Protein AF-A0A151F4M9-F1 (afdb_monomer_lite)

Secondary structure (DSSP, 8-state):
-EE--S--HHHHHHHHHHHHTSS--EEE----STTSS-HHHHHHHHHHHHHTT-EEE--SSGGG----TT-HHHHHHHHHH-BSS-EEEEEEETTEEEEEEEEEB-TTSHHHHHHHHTTT-BGGGHHHHHHHHHHTS---S--S-BTTTTB-HHHHHHHHHHHHHHHHHHHTTEE----S-------TT-S-----------PEE---------

Foldseek 3Di:
DDEDEPDDLVVLLVVLVVVLVDPAQEYEYAPLDQPPPPPVSVVSSCVSCVVSNHYYHHHLHQQQDDDDPSHVVSVVCCQPVLEHQWAWAFDDDPQATQFIGTRHAHPLRLLVQLRVQRHRPGNLCSLVSLVVSLVPRPDSRDQDQHPVVNGGSSLVSSLSSVVNVQVNVVLVQWHADCPSDDPPPPPPPDDDDPPDDDDRDDTDGGPHDDDDDD

Sequence (214 aa):
MVIALEIHPDLLLGLSELLAASDVKALIAPAEGSEWVKPGLRRQLKEILEEHSIEYAFPKPFCSLDMKESHPVVNQFISQIKIGRPRLDIELKKTTIKTARCIRSAPCGSTWYVCERLKNVSADQVTETVAAAHHSYPCNASMVSDYELKDTPLHTAGYLLREAVYEALKREGIDLDFDGKDDFEYDSLTTNKACTPQKIQKVKNVPLYHPPIL

Structure (mmCIF, N/CA/C/O backbone):
data_AF-A0A151F4M9-F1
#
_entry.id   AF-A0A151F4M9-F1
#
loop_
_atom_site.group_PDB
_atom_site.id
_atom_site.type_symbol
_atom_site.label_atom_id
_atom_site.label_alt_id
_atom_site.label_comp_id
_atom_site.label_asym_id
_atom_site.label_entity_id
_atom_site.label_seq_id
_atom_site.pdbx_PDB_ins_code
_atom_site.Cartn_x
_atom_site.Cartn_y
_atom_site.Cartn_z
_atom_site.occupancy
_atom_site.B_iso_or_equiv
_atom_site.auth_seq_id
_atom_site.auth_comp_id
_atom_site.auth_asym_id
_atom_site.auth_atom_id
_atom_site.pdbx_PDB_model_num
ATOM 1 N N . MET A 1 1 ? 1.971 -11.204 -15.927 1.00 93.94 1 MET A N 1
ATOM 2 C CA . MET A 1 1 ? 2.289 -10.024 -15.092 1.00 93.94 1 MET A CA 1
ATOM 3 C C . MET A 1 1 ? 3.531 -10.339 -14.284 1.00 93.94 1 MET A C 1
ATOM 5 O O . MET A 1 1 ? 3.687 -11.491 -13.896 1.00 93.94 1 MET A O 1
ATOM 9 N N . VAL A 1 2 ? 4.383 -9.347 -14.043 1.00 97.44 2 VAL A N 1
ATOM 10 C CA . VAL A 1 2 ? 5.601 -9.468 -13.233 1.00 97.44 2 VAL A CA 1
ATOM 11 C C . VAL A 1 2 ? 5.582 -8.424 -12.121 1.00 97.44 2 VAL A C 1
ATOM 13 O O . VAL A 1 2 ? 5.147 -7.294 -12.333 1.00 97.44 2 VAL A O 1
ATOM 16 N N . ILE A 1 3 ? 6.052 -8.809 -10.936 1.00 96.88 3 ILE A N 1
ATOM 17 C CA . ILE A 1 3 ? 6.332 -7.888 -9.834 1.00 96.88 3 ILE A CA 1
ATOM 18 C C . ILE A 1 3 ? 7.834 -7.966 -9.581 1.00 96.88 3 ILE A C 1
ATOM 20 O O . ILE A 1 3 ? 8.341 -9.028 -9.226 1.00 96.88 3 ILE A O 1
ATOM 24 N N . ALA A 1 4 ? 8.545 -6.868 -9.809 1.00 95.81 4 ALA A N 1
ATOM 25 C CA . ALA A 1 4 ? 9.980 -6.781 -9.582 1.00 95.81 4 ALA A CA 1
ATOM 26 C C . ALA A 1 4 ? 10.218 -6.097 -8.237 1.00 95.81 4 ALA A C 1
ATOM 28 O O . ALA A 1 4 ? 9.788 -4.965 -8.056 1.00 95.81 4 ALA A O 1
ATOM 29 N N . LEU A 1 5 ? 10.876 -6.775 -7.299 1.00 92.50 5 LEU A N 1
ATOM 30 C CA . LEU A 1 5 ? 11.149 -6.255 -5.957 1.00 92.50 5 LEU A CA 1
ATOM 31 C C . LEU A 1 5 ? 12.656 -6.092 -5.779 1.00 92.50 5 LEU A C 1
ATOM 33 O O . LEU A 1 5 ? 13.381 -7.070 -5.938 1.00 92.50 5 LEU A O 1
ATOM 37 N N . GLU A 1 6 ? 13.105 -4.872 -5.478 1.00 86.31 6 GLU A N 1
ATOM 38 C CA . GLU A 1 6 ? 14.487 -4.541 -5.077 1.00 86.31 6 GLU A CA 1
ATOM 39 C C . GLU A 1 6 ? 15.607 -5.106 -5.973 1.00 86.31 6 GLU A C 1
ATOM 41 O O . GLU A 1 6 ? 16.752 -5.261 -5.550 1.00 86.31 6 GLU A O 1
ATOM 46 N N . ILE A 1 7 ? 15.313 -5.386 -7.244 1.00 92.69 7 ILE A N 1
ATOM 47 C CA . ILE A 1 7 ? 16.342 -5.780 -8.208 1.00 92.69 7 ILE A CA 1
ATOM 48 C C . ILE A 1 7 ? 17.187 -4.565 -8.597 1.00 92.69 7 ILE A C 1
ATOM 50 O O . ILE A 1 7 ? 16.703 -3.432 -8.610 1.00 92.69 7 ILE A O 1
ATOM 54 N N . HIS A 1 8 ? 18.453 -4.788 -8.944 1.00 92.69 8 HIS A N 1
ATOM 55 C CA . HIS A 1 8 ? 19.348 -3.703 -9.347 1.00 92.69 8 HIS A CA 1
ATOM 56 C C . HIS A 1 8 ? 18.729 -2.855 -10.485 1.00 92.69 8 HIS A C 1
ATOM 58 O O . HIS A 1 8 ? 18.171 -3.444 -11.414 1.00 92.69 8 HIS A O 1
ATOM 64 N N . PRO A 1 9 ? 18.830 -1.509 -10.463 1.00 92.50 9 PRO A N 1
ATOM 65 C CA . PRO A 1 9 ? 18.266 -0.621 -11.488 1.00 92.50 9 PRO A CA 1
ATOM 66 C C . PRO A 1 9 ? 18.536 -1.045 -12.938 1.00 92.50 9 PRO A C 1
ATOM 68 O O . PRO A 1 9 ? 17.610 -1.096 -13.743 1.00 92.50 9 PRO A O 1
ATOM 71 N N . ASP A 1 10 ? 19.775 -1.430 -13.246 1.00 92.75 10 ASP A N 1
ATOM 72 C CA . ASP A 1 10 ? 20.152 -1.875 -14.595 1.00 92.75 10 ASP A CA 1
ATOM 73 C C . ASP A 1 10 ? 19.474 -3.197 -14.984 1.00 92.75 10 ASP A C 1
ATOM 75 O O . ASP A 1 10 ? 19.079 -3.384 -16.133 1.00 92.75 10 ASP A O 1
ATOM 79 N N . LEU A 1 11 ? 19.275 -4.104 -14.019 1.00 95.88 11 LEU A N 1
ATOM 80 C CA . LEU A 1 11 ? 18.527 -5.341 -14.245 1.00 95.88 11 LEU A CA 1
ATOM 81 C C . LEU A 1 11 ? 17.036 -5.064 -14.422 1.00 95.88 11 LEU A C 1
ATOM 83 O O . LEU A 1 11 ? 16.390 -5.765 -15.189 1.00 95.88 11 LEU A O 1
ATOM 87 N N . LEU A 1 12 ? 16.482 -4.055 -13.742 1.00 95.81 12 LEU A N 1
ATOM 88 C CA . LEU A 1 12 ? 15.094 -3.636 -13.944 1.00 95.81 12 LEU A CA 1
ATOM 89 C C . LEU A 1 12 ? 14.884 -3.064 -15.350 1.00 95.81 12 LEU A C 1
ATOM 91 O O . LEU A 1 12 ? 13.869 -3.359 -15.980 1.00 95.81 12 LEU A O 1
ATOM 95 N N . LEU A 1 13 ? 15.850 -2.291 -15.850 1.00 95.12 13 LEU A N 1
ATOM 96 C CA . LEU A 1 13 ? 15.822 -1.778 -17.217 1.00 95.12 13 LEU A CA 1
ATOM 97 C C . LEU A 1 13 ? 15.924 -2.920 -18.236 1.00 95.12 13 LEU A C 1
ATOM 99 O O . LEU A 1 13 ? 15.030 -3.066 -19.066 1.00 95.12 13 LEU A O 1
ATOM 103 N N . GLY A 1 14 ? 16.922 -3.798 -18.106 1.00 95.44 14 GLY A N 1
ATOM 104 C CA . GLY A 1 14 ? 17.048 -4.973 -18.977 1.00 95.44 14 GLY A CA 1
ATOM 105 C C . GLY A 1 14 ? 15.843 -5.918 -18.889 1.00 95.44 14 GLY A C 1
ATOM 106 O O . GLY A 1 14 ? 15.405 -6.472 -19.894 1.00 95.44 14 GLY A O 1
ATOM 107 N N . LEU A 1 15 ? 15.233 -6.059 -17.707 1.00 96.25 15 LEU A N 1
ATOM 108 C CA . LEU A 1 15 ? 13.985 -6.802 -17.540 1.00 96.25 15 LEU A CA 1
ATOM 109 C C . LEU A 1 15 ? 12.871 -6.192 -18.392 1.00 96.25 15 LEU A C 1
ATOM 111 O O . LEU A 1 15 ? 12.163 -6.944 -19.048 1.00 96.25 15 LEU A O 1
ATOM 115 N N . SER A 1 16 ? 12.717 -4.865 -18.421 1.00 93.69 16 SER A N 1
ATOM 116 C CA . SER A 1 16 ? 11.668 -4.224 -19.229 1.00 93.69 16 SER A CA 1
ATOM 117 C C . SER A 1 16 ? 11.801 -4.522 -20.728 1.00 93.69 16 SER A C 1
ATOM 119 O O . SER A 1 16 ? 10.791 -4.794 -21.377 1.00 93.69 16 SER A O 1
ATOM 121 N N . GLU A 1 17 ? 13.028 -4.608 -21.246 1.00 92.56 17 GLU A N 1
ATOM 122 C CA . GLU A 1 17 ? 13.308 -5.013 -22.632 1.00 92.56 17 GLU A CA 1
ATOM 123 C C . GLU A 1 17 ? 12.962 -6.490 -22.885 1.00 92.56 17 GLU A C 1
ATOM 125 O O . GLU A 1 17 ? 12.408 -6.843 -23.924 1.00 92.56 17 GLU A O 1
ATOM 130 N N . LEU A 1 18 ? 13.223 -7.375 -21.917 1.00 95.38 18 LEU A N 1
ATOM 131 C CA . LEU A 1 18 ? 12.813 -8.780 -22.014 1.00 95.38 18 LEU A CA 1
ATOM 132 C C . LEU A 1 18 ? 11.288 -8.937 -21.963 1.00 95.38 18 LEU A C 1
ATOM 134 O O . LEU A 1 18 ? 10.727 -9.773 -22.672 1.00 95.38 18 LEU A O 1
ATOM 138 N N . LEU A 1 19 ? 10.606 -8.135 -21.138 1.00 95.94 19 LEU A N 1
ATOM 139 C CA . LEU A 1 19 ? 9.146 -8.151 -21.048 1.00 95.94 19 LEU A CA 1
ATOM 140 C C . LEU A 1 19 ? 8.496 -7.706 -22.360 1.00 95.94 19 LEU A C 1
ATOM 142 O O . LEU A 1 19 ? 7.492 -8.302 -22.750 1.00 95.94 19 LEU A O 1
ATOM 146 N N . ALA A 1 20 ? 9.092 -6.733 -23.053 1.00 91.25 20 ALA A N 1
ATOM 147 C CA . ALA A 1 20 ? 8.658 -6.253 -24.364 1.00 91.25 20 ALA A CA 1
ATOM 148 C C . ALA A 1 20 ? 8.624 -7.350 -25.448 1.00 91.25 20 ALA A C 1
ATOM 150 O O . ALA A 1 20 ? 7.808 -7.284 -26.368 1.00 91.25 20 ALA A O 1
ATOM 151 N N . ALA A 1 21 ? 9.457 -8.388 -25.316 1.00 91.56 21 ALA A N 1
ATOM 152 C CA . ALA A 1 21 ? 9.485 -9.554 -26.201 1.00 91.56 21 ALA A CA 1
ATOM 153 C C . ALA A 1 21 ? 8.627 -10.740 -25.701 1.00 91.56 21 ALA A C 1
ATOM 155 O O . ALA A 1 21 ? 8.743 -11.850 -26.223 1.00 91.56 21 ALA A O 1
ATOM 156 N N . SER A 1 22 ? 7.789 -10.537 -24.679 1.00 94.12 22 SER A N 1
ATOM 157 C CA . SER A 1 22 ? 7.011 -11.589 -24.010 1.00 94.12 22 SER A CA 1
ATOM 158 C C . SER A 1 22 ? 5.500 -11.322 -24.032 1.00 94.12 22 SER A C 1
ATOM 160 O O . SER A 1 22 ? 5.044 -10.234 -24.370 1.00 94.12 22 SER A O 1
ATOM 162 N N . ASP A 1 23 ? 4.702 -12.292 -23.572 1.00 95.38 23 ASP A N 1
ATOM 163 C CA . ASP A 1 23 ? 3.247 -12.134 -23.404 1.00 95.38 23 ASP A CA 1
ATOM 164 C C . ASP A 1 23 ? 2.840 -11.408 -22.104 1.00 95.38 23 ASP A C 1
ATOM 166 O O . ASP A 1 23 ? 1.656 -11.346 -21.746 1.00 95.38 23 ASP A O 1
ATOM 170 N N . VAL A 1 24 ? 3.798 -10.856 -21.352 1.00 97.06 24 VAL A N 1
ATOM 171 C CA . VAL A 1 24 ? 3.517 -10.142 -20.102 1.00 97.06 24 VAL A CA 1
ATOM 172 C C . VAL A 1 24 ? 2.768 -8.841 -20.381 1.00 97.06 24 VAL A C 1
ATOM 174 O O . VAL A 1 24 ? 3.200 -8.005 -21.157 1.00 97.06 24 VAL A O 1
ATOM 177 N N . LYS A 1 25 ? 1.641 -8.649 -19.686 1.00 97.69 25 LYS A N 1
ATOM 178 C CA . LYS A 1 25 ? 0.771 -7.470 -19.845 1.00 97.69 25 LYS A CA 1
ATOM 179 C C . LYS A 1 25 ? 0.918 -6.396 -18.772 1.00 97.69 25 LYS A C 1
ATOM 181 O O . LYS A 1 25 ? 0.288 -5.356 -18.8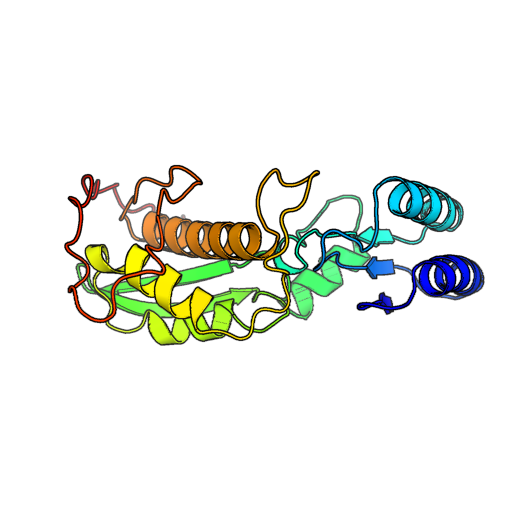85 1.00 97.69 25 LYS A O 1
ATOM 186 N N . ALA A 1 26 ? 1.708 -6.649 -17.726 1.00 98.06 26 ALA A N 1
ATOM 187 C CA . ALA A 1 26 ? 1.902 -5.681 -16.652 1.00 98.06 26 ALA A CA 1
ATOM 188 C C . ALA A 1 26 ? 3.208 -5.896 -15.872 1.00 98.06 26 ALA A C 1
ATOM 190 O O . ALA A 1 26 ? 3.569 -7.050 -15.597 1.00 98.06 26 ALA A O 1
ATOM 191 N N . LEU A 1 27 ? 3.840 -4.794 -15.453 1.00 98.06 27 LEU A N 1
ATOM 192 C CA . LEU A 1 27 ? 4.966 -4.734 -14.515 1.00 98.06 27 LEU A CA 1
ATOM 193 C C . LEU A 1 27 ? 4.616 -3.874 -13.289 1.00 98.06 27 LEU A C 1
ATOM 195 O O . LEU A 1 27 ? 4.263 -2.706 -13.413 1.00 98.06 27 LEU A O 1
ATOM 199 N N . ILE A 1 28 ? 4.798 -4.410 -12.086 1.00 97.94 28 ILE A N 1
ATOM 200 C CA . ILE A 1 28 ? 4.753 -3.625 -10.845 1.00 97.94 28 ILE A CA 1
ATOM 201 C C . ILE A 1 28 ? 6.161 -3.585 -10.248 1.00 97.94 28 ILE A C 1
ATOM 203 O O . ILE A 1 28 ? 6.744 -4.631 -9.979 1.00 97.94 28 ILE A O 1
ATOM 207 N N . ALA A 1 29 ? 6.703 -2.390 -10.030 1.00 97.06 29 ALA A N 1
ATOM 208 C CA . ALA A 1 29 ? 8.026 -2.179 -9.441 1.00 97.06 29 ALA A CA 1
ATOM 209 C C . ALA A 1 29 ? 7.927 -1.151 -8.294 1.00 97.06 29 ALA A C 1
ATOM 211 O O . ALA A 1 29 ? 8.026 0.056 -8.531 1.00 97.06 29 ALA A O 1
ATOM 212 N N . PRO A 1 30 ? 7.653 -1.608 -7.059 1.00 95.25 30 PRO A N 1
ATOM 213 C CA . PRO A 1 30 ? 7.380 -0.744 -5.918 1.00 95.25 30 PRO A CA 1
ATOM 214 C C . PRO A 1 30 ? 8.635 -0.142 -5.282 1.00 95.25 30 PRO A C 1
ATOM 216 O O . PRO A 1 30 ? 9.481 -0.854 -4.757 1.00 95.25 30 PRO A O 1
ATOM 219 N N . ALA A 1 31 ? 8.721 1.180 -5.227 1.00 93.62 31 ALA A N 1
ATOM 220 C CA . ALA A 1 31 ? 9.829 1.882 -4.595 1.00 93.62 31 ALA A CA 1
ATOM 221 C C . ALA A 1 31 ? 9.668 1.940 -3.068 1.00 93.62 31 ALA A C 1
ATOM 223 O O . ALA A 1 31 ? 9.106 2.894 -2.534 1.00 93.62 31 ALA A O 1
ATOM 224 N N . GLU A 1 32 ? 10.167 0.920 -2.367 1.00 93.69 32 GLU A N 1
ATOM 225 C CA . GLU A 1 32 ? 10.188 0.892 -0.896 1.00 93.69 32 GLU A CA 1
ATOM 226 C C . GLU A 1 32 ? 11.318 1.758 -0.307 1.00 93.69 32 GLU A C 1
ATOM 228 O O . GLU A 1 32 ? 11.191 2.280 0.799 1.00 93.69 32 GLU A O 1
ATOM 233 N N . GLY A 1 33 ? 12.406 1.966 -1.058 1.00 90.94 33 GLY A N 1
ATOM 234 C CA . GLY A 1 33 ? 13.541 2.814 -0.679 1.00 90.94 33 GLY A CA 1
ATOM 235 C C . GLY A 1 33 ? 13.660 4.090 -1.514 1.00 90.94 33 GLY A C 1
ATOM 236 O O . GLY A 1 33 ? 13.300 4.109 -2.692 1.00 90.94 33 GLY A O 1
ATOM 237 N N . SER A 1 34 ? 14.234 5.144 -0.922 1.00 86.81 34 SER A N 1
ATOM 238 C CA . SER A 1 34 ? 14.456 6.441 -1.585 1.00 86.81 34 SER A CA 1
ATOM 239 C C . SER A 1 34 ? 15.355 6.345 -2.820 1.00 86.81 34 SER A C 1
ATOM 241 O O . SER A 1 34 ? 15.169 7.055 -3.810 1.00 86.81 34 SER A O 1
ATOM 243 N N . GLU A 1 35 ? 16.313 5.420 -2.786 1.00 85.31 35 GLU A N 1
ATOM 244 C CA . GLU A 1 35 ? 17.293 5.221 -3.851 1.00 85.31 35 GLU A CA 1
ATOM 245 C C . GLU A 1 35 ? 16.787 4.335 -4.997 1.00 85.31 35 GLU A C 1
ATOM 247 O O . GLU A 1 35 ? 17.445 4.255 -6.038 1.00 85.31 35 GLU A O 1
ATOM 252 N N . TRP A 1 36 ? 15.624 3.690 -4.844 1.00 88.62 36 TRP A N 1
ATOM 253 C CA . TRP A 1 36 ? 15.096 2.737 -5.820 1.00 88.62 36 TRP A CA 1
ATOM 254 C C . TRP A 1 36 ? 14.018 3.357 -6.722 1.00 88.62 36 TRP A C 1
ATOM 256 O O . TRP A 1 36 ? 13.232 4.202 -6.295 1.00 88.62 36 TRP A O 1
ATOM 266 N N . VAL A 1 37 ? 13.999 2.950 -7.999 1.00 87.69 37 VAL A N 1
ATOM 267 C CA . VAL A 1 37 ? 13.091 3.464 -9.053 1.00 87.69 37 VAL A CA 1
ATOM 268 C C . VAL A 1 37 ? 12.994 5.000 -9.050 1.00 87.69 37 VAL A C 1
ATOM 270 O O . VAL A 1 37 ? 11.909 5.595 -8.979 1.00 87.69 37 VAL A O 1
ATOM 273 N N . LYS A 1 38 ? 14.164 5.652 -9.117 1.00 91.12 38 LYS A N 1
ATOM 274 C CA . LYS A 1 38 ? 14.292 7.115 -9.207 1.00 91.12 38 LYS A CA 1
ATOM 275 C C . LYS A 1 38 ? 13.533 7.672 -10.421 1.00 91.12 38 LYS A C 1
ATOM 277 O O . LYS A 1 38 ? 13.362 6.952 -11.408 1.00 91.12 38 LYS A O 1
ATOM 282 N N . PRO A 1 39 ? 13.141 8.962 -10.414 1.00 91.50 39 PRO A N 1
ATOM 283 C CA . PRO A 1 39 ? 12.335 9.559 -11.483 1.00 91.50 39 PRO A CA 1
ATOM 284 C C . PRO A 1 39 ? 12.869 9.336 -12.906 1.00 91.50 39 PRO A C 1
ATOM 286 O O . PRO A 1 39 ? 12.083 9.081 -13.814 1.00 91.50 39 PRO A O 1
ATOM 289 N N . GLY A 1 40 ? 14.195 9.386 -13.095 1.00 93.44 40 GLY A N 1
ATOM 290 C CA . GLY A 1 40 ? 14.834 9.125 -14.390 1.00 93.44 40 GLY A CA 1
ATOM 291 C C . GLY A 1 40 ? 14.583 7.704 -14.897 1.00 93.44 40 GLY A C 1
ATOM 292 O O . GLY A 1 40 ? 14.023 7.533 -15.976 1.00 93.44 40 GLY A O 1
ATOM 293 N N . LEU A 1 41 ? 14.895 6.694 -14.078 1.00 94.25 41 LEU A N 1
ATOM 294 C CA . LEU A 1 41 ? 14.636 5.291 -14.412 1.00 94.25 41 LEU A CA 1
ATOM 295 C C . LEU A 1 41 ? 13.137 5.029 -14.612 1.00 94.25 41 LEU A C 1
ATOM 297 O O . LEU A 1 41 ? 12.750 4.342 -15.549 1.00 94.25 41 LEU A O 1
ATOM 301 N N . ARG A 1 42 ? 12.277 5.617 -13.768 1.00 94.62 42 ARG A N 1
ATOM 302 C CA . ARG A 1 42 ? 10.816 5.488 -13.884 1.00 94.62 42 ARG A CA 1
ATOM 303 C C . ARG A 1 42 ? 10.304 5.981 -15.238 1.00 94.62 42 ARG A C 1
ATOM 305 O O . ARG A 1 42 ? 9.412 5.359 -15.807 1.00 94.62 42 ARG A O 1
ATOM 312 N N . ARG A 1 43 ? 10.862 7.086 -15.750 1.00 95.88 43 ARG A N 1
ATOM 313 C CA . ARG A 1 43 ? 10.537 7.610 -17.082 1.00 95.88 43 ARG A CA 1
ATOM 314 C C . ARG A 1 43 ? 10.981 6.641 -18.180 1.00 95.88 43 ARG A C 1
ATOM 316 O O . ARG A 1 43 ? 10.160 6.326 -19.028 1.00 95.88 43 ARG A O 1
ATOM 323 N N . GLN A 1 44 ? 12.212 6.133 -18.119 1.00 96.38 44 GLN A N 1
ATOM 324 C CA . GLN A 1 44 ? 12.722 5.176 -19.112 1.00 96.38 44 GLN A CA 1
ATOM 325 C C . GLN A 1 44 ? 11.880 3.895 -19.156 1.00 96.38 44 GLN A C 1
ATOM 327 O O . GLN A 1 44 ? 11.446 3.473 -20.222 1.00 96.38 44 GLN A O 1
ATOM 332 N N . LEU A 1 45 ? 11.580 3.315 -17.989 1.00 96.56 45 LEU A N 1
ATOM 333 C CA . LEU A 1 45 ? 10.718 2.135 -17.888 1.00 96.56 45 LEU A CA 1
ATOM 334 C C . LEU A 1 45 ? 9.331 2.411 -18.464 1.00 96.56 45 LEU A C 1
ATOM 336 O O . LEU A 1 45 ? 8.799 1.591 -19.200 1.00 96.56 45 LEU A O 1
ATOM 340 N N . LYS A 1 46 ? 8.744 3.566 -18.136 1.00 96.06 46 LYS A N 1
ATOM 341 C CA . LYS A 1 46 ? 7.443 3.972 -18.667 1.00 96.06 46 LYS A CA 1
ATOM 342 C C . LYS A 1 46 ? 7.453 4.026 -20.199 1.00 96.06 46 LYS A C 1
ATOM 344 O O . LYS A 1 46 ? 6.553 3.464 -20.804 1.00 96.06 46 LYS A O 1
ATOM 349 N N . GLU A 1 47 ? 8.450 4.672 -20.800 1.00 96.50 47 GLU A N 1
ATOM 350 C CA . GLU A 1 47 ? 8.567 4.799 -22.260 1.00 96.50 47 GLU A CA 1
ATOM 351 C C . GLU A 1 47 ? 8.615 3.420 -22.938 1.00 96.50 47 GLU A C 1
ATOM 353 O O . GLU A 1 47 ? 7.808 3.153 -23.826 1.00 96.50 47 GLU A O 1
ATOM 358 N N . ILE A 1 48 ? 9.468 2.516 -22.440 1.00 96.06 48 ILE A N 1
ATOM 359 C CA . ILE A 1 48 ? 9.595 1.144 -22.961 1.00 96.06 48 ILE A CA 1
ATOM 360 C C . ILE A 1 48 ? 8.279 0.366 -22.800 1.00 96.06 48 ILE A C 1
ATOM 362 O O . ILE A 1 48 ? 7.803 -0.279 -23.729 1.00 96.06 48 ILE A O 1
ATOM 366 N N . LEU A 1 49 ? 7.661 0.407 -21.619 1.00 97.19 49 LEU A N 1
ATOM 367 C CA . LEU A 1 49 ? 6.460 -0.387 -21.338 1.00 97.19 49 LEU A CA 1
ATOM 368 C C . LEU A 1 49 ? 5.246 0.116 -22.136 1.00 97.19 49 LEU A C 1
ATOM 370 O O . LEU A 1 49 ? 4.462 -0.699 -22.623 1.00 97.19 49 LEU A O 1
ATOM 374 N N . GLU A 1 50 ? 5.106 1.433 -22.316 1.00 96.12 50 GLU A N 1
ATOM 375 C CA . GLU A 1 50 ? 4.023 2.027 -23.110 1.00 96.12 50 GLU A CA 1
ATOM 376 C C . GLU A 1 50 ? 4.133 1.676 -24.596 1.00 96.12 50 GLU A C 1
ATOM 378 O O . GLU A 1 50 ? 3.120 1.317 -25.200 1.00 96.12 50 GLU A O 1
ATOM 383 N N . GLU A 1 51 ? 5.341 1.698 -25.170 1.00 96.81 51 GLU A N 1
ATOM 384 C CA . GLU A 1 51 ? 5.586 1.301 -26.567 1.00 96.81 51 GLU A CA 1
ATOM 385 C C . GLU A 1 51 ? 5.107 -0.133 -26.852 1.00 96.81 51 GLU A C 1
ATOM 387 O O . GLU A 1 51 ? 4.554 -0.420 -27.915 1.00 96.81 51 GLU A O 1
ATOM 392 N N . HIS A 1 52 ? 5.224 -1.015 -25.860 1.00 96.31 52 HIS A N 1
ATOM 393 C CA . HIS A 1 52 ? 4.841 -2.422 -25.962 1.00 96.31 52 HIS A CA 1
ATOM 394 C C . HIS A 1 52 ? 3.452 -2.741 -25.384 1.00 96.31 52 HIS A C 1
ATOM 396 O O . HIS A 1 52 ? 3.085 -3.913 -25.270 1.00 96.31 52 HIS A O 1
ATOM 402 N N . SER A 1 53 ? 2.644 -1.724 -25.052 1.00 96.44 53 SER A N 1
ATOM 403 C CA . SER A 1 53 ? 1.306 -1.898 -24.456 1.00 96.44 53 SER A CA 1
ATOM 404 C C . SER A 1 53 ? 1.312 -2.755 -23.178 1.00 96.44 53 SER A C 1
ATOM 406 O O . SER A 1 53 ? 0.407 -3.562 -22.943 1.00 96.44 53 SER A O 1
ATOM 408 N N . ILE A 1 54 ? 2.349 -2.594 -22.356 1.00 98.12 54 ILE A N 1
ATOM 409 C CA . ILE A 1 54 ? 2.502 -3.243 -21.054 1.00 98.12 54 ILE A CA 1
ATOM 410 C C . ILE A 1 54 ? 2.104 -2.234 -19.975 1.00 98.12 54 ILE A C 1
ATOM 412 O O . ILE A 1 54 ? 2.689 -1.160 -19.853 1.00 98.12 54 ILE A O 1
ATOM 416 N N . GLU A 1 55 ? 1.110 -2.579 -19.161 1.00 98.25 55 GLU A N 1
ATOM 417 C CA . GLU A 1 55 ? 0.716 -1.748 -18.024 1.00 98.25 55 GLU A CA 1
ATOM 418 C C . GLU A 1 55 ? 1.831 -1.665 -16.980 1.00 98.25 55 GLU A C 1
ATOM 420 O O . GLU A 1 55 ? 2.629 -2.590 -16.812 1.00 98.25 55 GLU A O 1
ATOM 425 N N . TYR A 1 56 ? 1.867 -0.582 -16.211 1.00 97.50 56 TYR A N 1
ATOM 426 C CA . TYR A 1 56 ? 2.907 -0.417 -15.207 1.00 97.50 56 TYR A CA 1
ATOM 427 C C . TYR A 1 56 ? 2.411 0.247 -13.927 1.00 97.50 56 TYR A C 1
ATOM 429 O O . TYR A 1 56 ? 1.497 1.069 -13.910 1.00 97.50 56 TYR A O 1
ATOM 437 N N . ALA A 1 57 ? 3.060 -0.078 -12.814 1.00 97.56 57 ALA A N 1
ATOM 438 C CA . ALA A 1 57 ? 2.880 0.651 -11.571 1.00 97.56 57 ALA A CA 1
ATOM 439 C C . ALA A 1 57 ? 4.201 0.771 -10.813 1.00 97.56 57 ALA A C 1
ATOM 441 O O . ALA A 1 57 ? 4.887 -0.219 -10.568 1.00 97.56 57 ALA A O 1
ATOM 442 N N . PHE A 1 58 ? 4.507 1.995 -10.384 1.00 96.62 58 PHE A N 1
ATOM 443 C CA . PHE A 1 58 ? 5.679 2.320 -9.569 1.00 96.62 58 PHE A CA 1
ATOM 444 C C . PHE A 1 58 ? 5.244 2.935 -8.231 1.00 96.62 58 PHE A C 1
ATOM 446 O O . PHE A 1 58 ? 5.497 4.118 -7.992 1.00 96.62 58 PHE A O 1
ATOM 453 N N . PRO A 1 59 ? 4.481 2.201 -7.399 1.00 96.44 59 PRO A N 1
ATOM 454 C CA . PRO A 1 59 ? 3.993 2.729 -6.131 1.00 96.44 59 PRO A CA 1
ATOM 455 C C . PRO A 1 59 ? 5.172 3.006 -5.191 1.00 96.44 59 PRO A C 1
ATOM 457 O O . PRO A 1 59 ? 6.130 2.239 -5.143 1.00 96.44 59 PRO A O 1
ATOM 460 N N . LYS A 1 60 ? 5.098 4.113 -4.458 1.00 95.44 60 LYS A N 1
ATOM 461 C CA . LYS A 1 60 ? 6.079 4.524 -3.449 1.00 95.44 60 LYS A CA 1
ATOM 462 C C . LYS A 1 60 ? 5.315 4.953 -2.190 1.00 95.44 60 LYS A C 1
ATOM 464 O O . LYS A 1 60 ? 4.610 5.963 -2.273 1.00 95.44 60 LYS A O 1
ATOM 469 N N . PRO A 1 61 ? 5.352 4.202 -1.072 1.00 96.06 61 PRO A N 1
ATOM 470 C CA . PRO A 1 61 ? 5.800 2.801 -0.917 1.00 96.06 61 PRO A CA 1
ATOM 471 C C . PRO A 1 61 ? 4.871 1.799 -1.635 1.00 96.06 61 PRO A C 1
ATOM 473 O O . PRO A 1 61 ? 3.879 2.206 -2.237 1.00 96.06 61 PRO A O 1
ATOM 476 N N . PHE A 1 62 ? 5.116 0.484 -1.557 1.00 97.06 62 PHE A N 1
ATOM 477 C CA . PHE A 1 62 ? 4.295 -0.508 -2.284 1.00 97.06 62 PHE A CA 1
ATOM 478 C C . PHE A 1 62 ? 2.805 -0.456 -1.897 1.00 97.06 62 PHE A C 1
ATOM 480 O O . PHE A 1 62 ? 1.915 -0.595 -2.740 1.00 97.06 62 PHE A O 1
ATOM 487 N N . CYS A 1 63 ? 2.503 -0.177 -0.629 1.00 97.75 63 CYS A N 1
ATOM 488 C CA . CYS A 1 63 ? 1.127 -0.002 -0.169 1.00 97.75 63 CYS A CA 1
ATOM 489 C C . CYS A 1 63 ? 0.453 1.284 -0.680 1.00 97.75 63 CYS A C 1
ATOM 491 O O . CYS A 1 63 ? -0.687 1.520 -0.316 1.00 97.75 63 CYS A O 1
ATOM 493 N N . SER A 1 64 ? 1.073 2.099 -1.541 1.00 97.56 64 SER A N 1
ATOM 494 C CA . SER A 1 64 ? 0.369 3.159 -2.282 1.00 97.56 64 SER A CA 1
ATOM 495 C C . SER A 1 64 ? -0.201 2.693 -3.627 1.00 97.56 64 SER A C 1
ATOM 497 O O . SER A 1 64 ? -0.842 3.479 -4.325 1.00 97.56 64 SER A O 1
ATOM 499 N N . LEU A 1 65 ? -0.018 1.414 -3.989 1.00 98.25 65 LEU A N 1
ATOM 500 C CA . LEU A 1 65 ? -0.600 0.817 -5.190 1.00 98.25 65 LEU A CA 1
ATOM 501 C C . LEU A 1 65 ? -2.130 0.881 -5.148 1.00 98.25 65 LEU A C 1
ATOM 503 O O . LEU A 1 65 ? -2.762 0.195 -4.343 1.00 98.25 65 LEU A O 1
ATOM 507 N N . ASP A 1 66 ? -2.730 1.641 -6.058 1.00 97.19 66 ASP A N 1
ATOM 508 C CA . ASP A 1 66 ? -4.181 1.741 -6.178 1.00 97.19 66 ASP A CA 1
ATOM 509 C C . ASP A 1 66 ? -4.656 1.593 -7.622 1.00 97.19 66 ASP A C 1
ATOM 511 O O . ASP A 1 66 ? -3.860 1.614 -8.567 1.00 97.19 66 ASP A O 1
ATOM 515 N N . MET A 1 67 ? -5.963 1.400 -7.771 1.00 96.75 67 MET A N 1
ATOM 516 C CA . MET A 1 67 ? -6.592 1.160 -9.062 1.00 96.75 67 MET A CA 1
ATOM 517 C C . MET A 1 67 ? -6.544 2.401 -9.958 1.00 96.75 67 MET A C 1
ATOM 519 O O . MET A 1 67 ? -6.700 3.531 -9.495 1.00 96.75 67 MET A O 1
ATOM 523 N N . LYS A 1 68 ? -6.373 2.180 -11.263 1.00 96.62 68 LYS A N 1
ATOM 524 C CA . LYS A 1 68 ? -6.412 3.222 -12.298 1.00 96.62 68 LYS A CA 1
ATOM 525 C C . LYS A 1 68 ? -7.210 2.727 -13.489 1.00 96.62 68 LYS A C 1
ATOM 527 O O . LYS A 1 68 ? -6.960 1.628 -13.966 1.00 96.62 68 LYS A O 1
ATOM 532 N N . GLU A 1 69 ? -8.126 3.537 -14.010 1.00 95.56 69 GLU A N 1
ATOM 533 C CA . GLU A 1 69 ? -8.981 3.151 -15.145 1.00 95.56 69 GLU A CA 1
ATOM 534 C C . GLU A 1 69 ? -8.173 2.676 -16.364 1.00 95.56 69 GLU A C 1
ATOM 536 O O . GLU A 1 69 ? -8.528 1.691 -17.001 1.00 95.56 69 GLU A O 1
ATOM 541 N N . SER A 1 70 ? -7.020 3.300 -16.616 1.00 95.06 70 SER A N 1
ATOM 542 C CA . SER A 1 70 ? -6.116 2.951 -17.714 1.00 95.06 70 SER A CA 1
ATOM 543 C C . SER A 1 70 ? -5.301 1.665 -17.516 1.00 95.06 70 SER A C 1
ATOM 545 O O . SER A 1 70 ? -4.523 1.328 -18.400 1.00 95.06 70 SER A O 1
ATOM 547 N N . HIS A 1 71 ? -5.415 0.983 -16.371 1.00 97.31 71 HIS A N 1
ATOM 548 C CA . HIS A 1 71 ? -4.596 -0.185 -16.021 1.00 97.31 71 HIS A CA 1
ATOM 549 C C . HIS A 1 71 ? -5.457 -1.391 -15.577 1.00 97.31 71 HIS A C 1
ATOM 551 O O . HIS A 1 71 ? -5.415 -1.795 -14.407 1.00 97.31 71 HIS A O 1
ATOM 557 N N . PRO A 1 72 ? -6.306 -1.953 -16.462 1.00 98.06 72 PRO A N 1
ATOM 558 C CA . PRO A 1 72 ? -7.202 -3.059 -16.122 1.00 98.06 72 PRO A CA 1
ATOM 559 C C . PRO A 1 72 ? -6.496 -4.333 -15.624 1.00 98.06 72 PRO A C 1
ATOM 561 O O . PRO A 1 72 ? -7.036 -4.995 -14.734 1.00 98.06 72 PRO A O 1
ATOM 564 N N . VAL A 1 73 ? -5.306 -4.679 -16.125 1.00 98.12 73 VAL A N 1
ATOM 565 C CA . VAL A 1 73 ? -4.543 -5.857 -15.665 1.00 98.12 73 VAL A CA 1
ATOM 566 C C . VAL A 1 73 ? -4.026 -5.648 -14.239 1.00 98.12 73 VAL A C 1
ATOM 568 O O . VAL A 1 73 ? -4.170 -6.536 -13.392 1.00 98.12 73 VAL A O 1
ATOM 571 N N . VAL A 1 74 ? -3.487 -4.466 -13.926 1.00 98.38 74 VAL A N 1
ATOM 572 C CA . VAL A 1 74 ? -3.077 -4.122 -12.552 1.00 98.38 74 VAL A CA 1
ATOM 573 C C . VAL A 1 74 ? -4.295 -4.068 -11.622 1.00 98.38 74 VAL A C 1
ATOM 575 O O . VAL A 1 74 ? -4.244 -4.592 -10.507 1.00 98.38 74 VAL A O 1
ATOM 578 N N . ASN A 1 75 ? -5.424 -3.515 -12.074 1.00 98.44 75 ASN A N 1
ATOM 579 C CA . ASN A 1 75 ? -6.666 -3.502 -11.295 1.00 98.44 75 ASN A CA 1
ATOM 580 C C . ASN A 1 75 ? -7.163 -4.916 -10.995 1.00 98.44 75 ASN A C 1
ATOM 582 O O . ASN A 1 75 ? -7.601 -5.189 -9.874 1.00 98.44 75 ASN A O 1
ATOM 586 N N . GLN A 1 76 ? -7.075 -5.822 -11.973 1.00 98.06 76 GLN A N 1
ATOM 587 C CA . GLN A 1 76 ? -7.431 -7.222 -11.789 1.00 98.06 76 GLN A CA 1
ATOM 588 C C . GLN A 1 76 ? -6.574 -7.847 -10.684 1.00 98.06 76 GLN A C 1
ATOM 590 O O . GLN A 1 76 ? -7.141 -8.432 -9.760 1.00 98.06 76 GLN A O 1
ATOM 595 N N . PHE A 1 77 ? -5.254 -7.634 -10.702 1.00 97.88 77 PHE A N 1
ATOM 596 C CA . PHE A 1 77 ? -4.360 -8.075 -9.627 1.00 97.88 77 PHE A CA 1
ATOM 597 C C . PHE A 1 77 ? -4.786 -7.535 -8.255 1.00 97.88 77 PHE A C 1
ATOM 599 O O . PHE A 1 77 ? -5.010 -8.324 -7.334 1.00 97.88 77 PHE A O 1
ATOM 606 N N . ILE A 1 78 ? -4.981 -6.218 -8.123 1.00 98.06 78 ILE A N 1
ATOM 607 C CA . ILE A 1 78 ? -5.411 -5.588 -6.861 1.00 98.06 78 ILE A CA 1
ATOM 608 C C . ILE A 1 78 ? -6.741 -6.194 -6.385 1.00 98.06 78 ILE A C 1
ATOM 610 O O . ILE A 1 78 ? -6.921 -6.483 -5.200 1.00 98.06 78 ILE A O 1
ATOM 614 N N . SER A 1 79 ? -7.687 -6.403 -7.304 1.00 97.06 79 SER A N 1
ATOM 615 C CA . SER A 1 79 ? -9.027 -6.900 -6.988 1.00 97.06 79 SER A CA 1
ATOM 616 C C . SER A 1 79 ? -9.056 -8.376 -6.585 1.00 97.06 79 SER A C 1
ATOM 618 O O . SER A 1 79 ? -9.862 -8.732 -5.725 1.00 97.06 79 SER A O 1
ATOM 620 N N . GLN A 1 80 ? -8.204 -9.216 -7.175 1.00 97.19 80 GLN A N 1
ATOM 621 C CA . GLN A 1 80 ? -8.180 -10.661 -6.938 1.00 97.19 80 GLN A CA 1
ATOM 622 C C . GLN A 1 80 ? -7.304 -11.017 -5.741 1.00 97.19 80 GLN A C 1
ATOM 624 O O . GLN A 1 80 ? -7.721 -11.790 -4.885 1.00 97.19 80 GLN A O 1
ATOM 629 N N . ILE A 1 81 ? -6.114 -10.420 -5.662 1.00 96.69 81 ILE A N 1
ATOM 630 C CA . ILE A 1 81 ? -5.129 -10.717 -4.617 1.00 96.69 81 ILE A CA 1
ATOM 631 C C . ILE A 1 81 ? -5.393 -9.897 -3.349 1.00 96.69 81 ILE A C 1
ATOM 633 O O . ILE A 1 81 ? -4.926 -10.258 -2.274 1.00 96.69 81 ILE A O 1
ATOM 637 N N . LYS A 1 82 ? -6.184 -8.817 -3.449 1.00 97.62 82 LYS A N 1
ATOM 638 C CA . LYS A 1 82 ? -6.521 -7.929 -2.324 1.00 97.62 82 LYS A CA 1
ATOM 639 C C . LYS A 1 82 ? -5.275 -7.341 -1.657 1.00 97.62 82 LYS A C 1
ATOM 641 O O . LYS A 1 82 ? -5.232 -7.166 -0.441 1.00 97.62 82 LYS A O 1
ATOM 646 N N . ILE A 1 83 ? -4.288 -6.973 -2.472 1.00 96.75 83 ILE A N 1
ATOM 647 C CA . ILE A 1 83 ? -3.060 -6.296 -2.049 1.00 96.75 83 ILE A CA 1
ATOM 648 C C . ILE A 1 83 ? -2.967 -4.919 -2.720 1.00 96.75 83 ILE A C 1
ATOM 650 O O . ILE A 1 83 ? -3.274 -4.784 -3.903 1.00 96.75 83 ILE A O 1
ATOM 654 N N . GLY A 1 84 ? -2.567 -3.894 -1.964 1.00 97.62 84 GLY A N 1
ATOM 655 C CA . GLY A 1 84 ? -2.387 -2.520 -2.444 1.00 97.62 84 GLY A CA 1
ATOM 656 C C . GLY A 1 84 ? -2.647 -1.493 -1.341 1.00 97.62 84 GLY A C 1
ATOM 657 O O . GLY A 1 84 ? -2.318 -1.742 -0.180 1.00 97.62 84 GLY A O 1
ATOM 658 N N . ARG A 1 85 ? -3.268 -0.361 -1.696 1.00 98.38 85 ARG A N 1
ATOM 659 C CA . ARG A 1 85 ? -3.683 0.684 -0.750 1.00 98.38 85 ARG A CA 1
ATOM 660 C C . ARG A 1 85 ? -4.577 0.102 0.343 1.00 98.38 85 ARG A C 1
ATOM 662 O O . ARG A 1 85 ? -5.591 -0.503 -0.001 1.00 98.38 85 ARG A O 1
ATOM 669 N N . PRO A 1 86 ? -4.249 0.238 1.638 1.00 98.44 86 PRO A N 1
ATOM 670 C CA . PRO A 1 86 ? -5.027 -0.382 2.704 1.00 98.44 86 PRO A CA 1
ATOM 671 C C . PRO A 1 86 ? -6.527 -0.086 2.588 1.00 98.44 86 PRO A C 1
ATOM 673 O O . PRO A 1 86 ? -6.935 1.027 2.268 1.00 98.44 86 PRO A O 1
ATOM 676 N N . ARG A 1 87 ? -7.356 -1.103 2.817 1.00 98.31 87 ARG A N 1
ATOM 677 C CA . ARG A 1 87 ? -8.808 -0.958 2.965 1.00 98.31 87 ARG A CA 1
ATOM 678 C C . ARG A 1 87 ? -9.284 -1.959 3.997 1.00 98.31 87 ARG A C 1
ATOM 680 O O . ARG A 1 87 ? -8.930 -3.137 3.938 1.00 98.31 87 ARG A O 1
ATOM 687 N N . LEU A 1 88 ? -10.105 -1.506 4.925 1.00 97.88 88 LEU A N 1
ATOM 688 C CA . LEU A 1 88 ? -10.651 -2.340 5.985 1.00 97.88 88 LEU A CA 1
ATOM 689 C C . LEU A 1 88 ? -12.051 -1.869 6.355 1.00 97.88 88 LEU A C 1
ATOM 691 O O . LEU A 1 88 ? -12.420 -0.738 6.045 1.00 97.88 88 LEU A O 1
ATOM 695 N N . ASP A 1 89 ? -12.796 -2.741 7.018 1.00 97.94 89 ASP A N 1
ATOM 696 C CA . ASP A 1 89 ? -14.090 -2.429 7.615 1.00 97.94 89 ASP A CA 1
ATOM 697 C C . ASP A 1 89 ? -14.021 -2.619 9.125 1.00 97.94 89 ASP A C 1
ATOM 699 O O . ASP A 1 89 ? -13.374 -3.546 9.615 1.00 97.94 89 ASP A O 1
ATOM 703 N N . ILE A 1 90 ? -14.699 -1.742 9.856 1.00 97.94 90 ILE A N 1
ATOM 704 C CA . ILE A 1 90 ? -14.802 -1.774 11.312 1.00 97.94 90 ILE A CA 1
ATOM 705 C C . ILE A 1 90 ? -16.276 -1.909 11.672 1.00 97.94 90 ILE A C 1
ATOM 707 O O . ILE A 1 90 ? -17.118 -1.318 11.014 1.00 97.94 90 ILE A O 1
ATOM 711 N N . GLU A 1 91 ? -16.571 -2.689 12.709 1.00 97.62 91 GLU A N 1
ATOM 712 C CA . GLU A 1 91 ? -17.884 -2.694 13.358 1.00 97.62 91 GLU A CA 1
ATOM 713 C C . GLU A 1 91 ? -17.710 -2.237 14.802 1.00 97.62 91 GLU A C 1
ATOM 715 O O . GLU A 1 91 ? -16.866 -2.775 15.539 1.00 97.62 91 GLU A O 1
ATOM 720 N N . LEU A 1 92 ? -18.528 -1.277 15.225 1.00 96.25 92 LEU A N 1
ATOM 721 C CA . LEU A 1 92 ? -18.498 -0.759 16.589 1.00 96.25 92 LEU A CA 1
ATOM 722 C C . LEU A 1 92 ? -19.544 -1.416 17.498 1.00 96.25 92 LEU A C 1
ATOM 724 O O . LEU A 1 92 ? -20.655 -1.774 17.110 1.00 96.25 92 LEU A O 1
ATOM 728 N N . LYS A 1 93 ? -19.200 -1.515 18.782 1.00 94.94 93 LYS A N 1
ATOM 729 C CA . LYS A 1 93 ? -20.140 -1.704 19.887 1.00 94.94 93 LYS A CA 1
ATOM 730 C C . LYS A 1 93 ? -20.008 -0.498 20.811 1.00 94.94 93 LYS A C 1
ATOM 732 O O . LYS A 1 93 ? -19.082 -0.432 21.618 1.00 94.94 93 LYS A O 1
ATOM 737 N N . LYS A 1 94 ? -20.952 0.443 20.705 1.00 91.31 94 LYS A N 1
ATOM 738 C CA . LYS A 1 94 ? -20.836 1.796 21.282 1.00 91.31 94 LYS A CA 1
ATOM 739 C C . LYS A 1 94 ? -19.615 2.513 20.692 1.00 91.31 94 LYS A C 1
ATOM 741 O O . LYS A 1 94 ? -19.649 2.863 19.525 1.00 91.31 94 LYS A O 1
ATOM 746 N N . THR A 1 95 ? -18.547 2.682 21.467 1.00 92.81 95 THR A N 1
ATOM 747 C CA . THR A 1 95 ? -17.292 3.316 21.039 1.00 92.81 95 THR A CA 1
ATOM 748 C C . THR A 1 95 ? -16.146 2.318 20.899 1.00 92.81 95 THR A C 1
ATOM 750 O O . THR A 1 95 ? -15.030 2.715 20.592 1.00 92.81 95 THR A O 1
ATOM 753 N N . THR A 1 96 ? -16.386 1.027 21.134 1.00 97.06 96 THR A N 1
ATOM 754 C CA . THR A 1 96 ? -15.347 -0.008 21.093 1.00 97.06 96 THR A CA 1
ATOM 755 C C . THR A 1 96 ? -15.419 -0.786 19.788 1.00 97.06 96 THR A C 1
ATOM 757 O O . THR A 1 96 ? -16.494 -1.245 19.400 1.00 97.06 96 THR A O 1
ATOM 760 N N . ILE A 1 97 ? -14.275 -0.995 19.141 1.00 97.75 97 ILE A N 1
ATOM 761 C CA . ILE A 1 97 ? -14.156 -1.829 17.945 1.00 97.75 97 ILE A CA 1
ATOM 762 C C . ILE A 1 97 ? -14.442 -3.282 18.320 1.00 97.75 97 ILE A C 1
ATOM 764 O O . ILE A 1 97 ? -13.665 -3.937 19.018 1.00 97.75 97 ILE A O 1
ATOM 768 N N . LYS A 1 98 ? -15.569 -3.802 17.836 1.00 96.94 98 LYS A N 1
ATOM 769 C CA . LYS A 1 98 ? -15.947 -5.208 17.995 1.00 96.94 98 LYS A CA 1
ATOM 770 C C . LYS A 1 98 ? -15.198 -6.075 16.987 1.00 96.94 98 LYS A C 1
ATOM 772 O O . LYS A 1 98 ? -14.689 -7.136 17.343 1.00 96.94 98 LYS A O 1
ATOM 777 N N . THR A 1 99 ? -15.128 -5.624 15.737 1.00 97.19 99 THR A N 1
ATOM 778 C CA . THR A 1 99 ? -14.391 -6.306 14.670 1.00 97.19 99 THR A CA 1
ATOM 779 C C . THR A 1 99 ? -13.696 -5.298 13.773 1.00 97.19 99 THR A C 1
ATOM 781 O O . THR A 1 99 ? -14.283 -4.270 13.456 1.00 97.19 99 THR A O 1
ATOM 784 N N . ALA A 1 100 ? -12.498 -5.638 13.307 1.00 97.88 100 ALA A N 1
ATOM 785 C CA . ALA A 1 100 ? -11.834 -4.982 12.189 1.00 97.88 100 ALA A CA 1
ATOM 786 C C . ALA A 1 100 ? -11.475 -6.061 11.156 1.00 97.88 100 ALA A C 1
ATOM 788 O O . ALA A 1 100 ? -10.821 -7.051 11.492 1.00 97.88 100 ALA A O 1
ATOM 789 N N . ARG A 1 101 ? -11.956 -5.913 9.920 1.00 98.00 101 ARG A N 1
ATOM 790 C CA . ARG A 1 101 ? -11.751 -6.855 8.814 1.00 98.00 101 ARG A CA 1
ATOM 791 C C . ARG A 1 101 ? -10.887 -6.211 7.742 1.00 98.00 101 ARG A C 1
ATOM 793 O O . ARG A 1 101 ? -11.263 -5.187 7.183 1.00 98.00 101 ARG A O 1
ATOM 800 N N . CYS A 1 102 ? -9.768 -6.844 7.408 1.00 98.00 102 CYS A N 1
ATOM 801 C CA . CYS A 1 102 ? -8.941 -6.412 6.287 1.00 98.00 102 CYS A CA 1
ATOM 802 C C . CYS A 1 102 ? -9.626 -6.782 4.960 1.00 98.00 102 CYS A C 1
ATOM 804 O O . CYS A 1 102 ? -9.852 -7.959 4.687 1.00 98.00 102 CYS A O 1
ATOM 806 N N . ILE A 1 103 ? -9.956 -5.776 4.145 1.00 98.19 103 ILE A N 1
ATOM 807 C CA . ILE A 1 103 ? -10.558 -5.940 2.810 1.00 98.19 103 ILE A CA 1
ATOM 808 C C . ILE A 1 103 ? -9.478 -5.935 1.721 1.00 98.19 103 ILE A C 1
ATOM 810 O O . ILE A 1 103 ? -9.580 -6.669 0.739 1.00 98.19 103 ILE A O 1
ATOM 814 N N . ARG A 1 104 ? -8.447 -5.101 1.892 1.00 98.44 104 ARG A N 1
ATOM 815 C CA . ARG A 1 104 ? -7.242 -5.030 1.059 1.00 98.44 104 ARG A CA 1
ATOM 816 C C . ARG A 1 104 ? -6.053 -4.718 1.960 1.00 98.44 104 ARG A C 1
ATOM 818 O O . ARG A 1 104 ? -6.085 -3.728 2.692 1.00 98.44 104 ARG A O 1
ATOM 825 N N . SER A 1 105 ? -5.027 -5.560 1.918 1.00 98.19 105 SER A N 1
ATOM 826 C CA . SER A 1 105 ? -3.846 -5.411 2.767 1.00 98.19 105 SER A CA 1
ATOM 827 C C . SER A 1 105 ? -2.731 -4.650 2.061 1.00 98.19 105 SER A C 1
ATOM 829 O O . SER A 1 105 ? -2.540 -4.784 0.852 1.00 98.19 105 SER A O 1
ATOM 831 N N . ALA A 1 106 ? -1.920 -3.934 2.839 1.00 98.00 106 ALA A N 1
ATOM 832 C CA . ALA A 1 106 ? -0.562 -3.608 2.440 1.00 98.00 106 ALA A CA 1
ATOM 833 C C . ALA A 1 106 ? 0.184 -4.901 2.034 1.00 98.00 106 ALA A C 1
ATOM 835 O O . ALA A 1 106 ? 0.000 -5.928 2.703 1.00 98.00 106 ALA A O 1
ATOM 836 N N . PRO A 1 107 ? 1.038 -4.862 0.995 1.00 96.44 107 PRO A N 1
ATOM 837 C CA . PRO A 1 107 ? 1.778 -6.028 0.500 1.00 96.44 107 PRO A CA 1
ATOM 838 C C . PRO A 1 107 ? 2.628 -6.740 1.556 1.00 96.44 107 PRO A C 1
ATOM 840 O O . PRO A 1 107 ? 2.730 -7.961 1.531 1.00 96.44 107 PRO A O 1
ATOM 843 N N . CYS A 1 108 ? 3.189 -5.995 2.513 1.00 96.31 108 CYS A N 1
ATOM 844 C CA . CYS A 1 108 ? 3.975 -6.557 3.611 1.00 96.31 108 CYS A CA 1
ATOM 845 C C . CYS A 1 108 ? 3.130 -7.285 4.669 1.00 96.31 108 CYS A C 1
ATOM 847 O O . CYS A 1 108 ? 3.703 -8.003 5.470 1.00 96.31 108 CYS A O 1
ATOM 849 N N . GLY A 1 109 ? 1.799 -7.106 4.691 1.00 97.19 109 GLY A N 1
ATOM 850 C CA . GLY A 1 109 ? 0.887 -7.691 5.687 1.00 97.19 109 GLY A CA 1
ATOM 851 C C . GLY A 1 109 ? 0.520 -6.772 6.863 1.00 97.19 109 GLY A C 1
ATOM 852 O O . GLY A 1 109 ? -0.321 -7.138 7.689 1.00 97.19 109 GLY A O 1
ATOM 853 N N . SER A 1 110 ? 1.076 -5.555 6.922 1.00 97.81 110 SER A N 1
ATOM 854 C CA . SER A 1 110 ? 0.868 -4.613 8.039 1.00 97.81 110 SER A CA 1
ATOM 855 C C . SER A 1 110 ? -0.611 -4.296 8.300 1.00 97.81 110 SER A C 1
ATOM 857 O O . SER A 1 110 ? -1.055 -4.281 9.445 1.00 97.81 110 SER A O 1
ATOM 859 N N . THR A 1 111 ? -1.423 -4.124 7.252 1.00 98.31 111 THR A N 1
ATOM 860 C CA . THR A 1 111 ? -2.858 -3.826 7.408 1.00 98.31 111 THR A CA 1
ATOM 861 C C . THR A 1 111 ? -3.611 -4.942 8.121 1.00 98.31 111 THR A C 1
ATOM 863 O O . THR A 1 111 ? -4.440 -4.664 8.987 1.00 98.31 111 THR A O 1
ATOM 866 N N . TRP A 1 112 ? -3.331 -6.202 7.776 1.00 97.56 112 TRP A N 1
ATOM 867 C CA . TRP A 1 112 ? -3.951 -7.346 8.438 1.00 97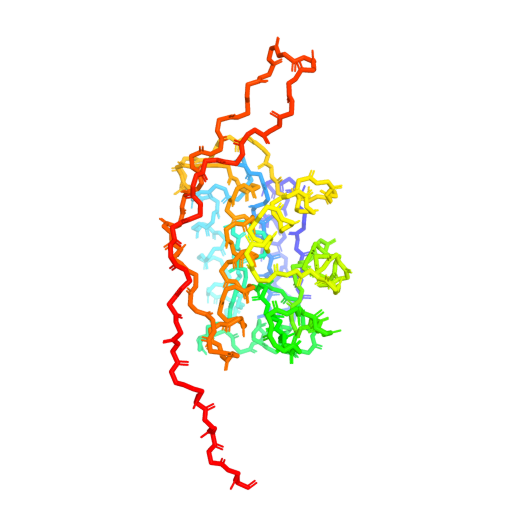.56 112 TRP A CA 1
ATOM 868 C C . TRP A 1 112 ? -3.554 -7.398 9.915 1.00 97.56 112 TRP A C 1
ATOM 870 O O . TRP A 1 112 ? -4.415 -7.524 10.785 1.00 97.56 112 TRP A O 1
ATOM 880 N N . TYR A 1 113 ? -2.266 -7.198 10.205 1.00 98.25 113 TYR A N 1
ATOM 881 C CA . TYR A 1 113 ? -1.759 -7.134 11.574 1.00 98.25 113 TYR A CA 1
ATOM 882 C C . TYR A 1 113 ? -2.437 -6.031 12.399 1.00 98.25 113 TYR A C 1
ATOM 884 O O . TYR A 1 113 ? -2.877 -6.279 13.522 1.00 98.25 113 TYR A O 1
ATOM 892 N N . VAL A 1 114 ? -2.591 -4.831 11.833 1.00 98.31 114 VAL A N 1
ATOM 893 C CA . VAL A 1 114 ? -3.285 -3.723 12.502 1.00 98.31 114 VAL A CA 1
ATOM 894 C C . VAL A 1 114 ? -4.761 -4.037 12.740 1.00 98.31 114 VAL A C 1
ATOM 896 O O . VAL A 1 114 ? -5.253 -3.766 13.832 1.00 98.31 114 VAL A O 1
ATOM 899 N N . CYS A 1 115 ? -5.461 -4.680 11.800 1.00 98.19 115 CYS A N 1
ATOM 900 C CA . CYS A 1 115 ? -6.842 -5.124 12.036 1.00 98.19 115 CYS A CA 1
ATOM 901 C C . CYS A 1 115 ? -6.940 -6.041 13.269 1.00 98.19 115 CYS A C 1
ATOM 903 O O . CYS A 1 115 ? -7.853 -5.900 14.081 1.00 98.19 115 CYS A O 1
ATOM 905 N N . GLU A 1 116 ? -5.969 -6.935 13.463 1.00 97.62 116 GLU A N 1
ATOM 906 C CA . GLU A 1 116 ? -5.914 -7.791 14.651 1.00 97.62 116 GLU A CA 1
ATOM 907 C C . GLU A 1 116 ? -5.626 -7.010 15.940 1.00 97.62 116 GLU A C 1
ATOM 909 O O . GLU A 1 116 ? -6.153 -7.362 16.995 1.00 97.62 116 GLU A O 1
ATOM 914 N N . ARG A 1 117 ? -4.814 -5.947 15.878 1.00 98.00 117 ARG A N 1
ATOM 915 C CA . ARG A 1 117 ? -4.528 -5.073 17.032 1.00 98.00 117 ARG A CA 1
ATOM 916 C C . ARG A 1 117 ? -5.692 -4.159 17.411 1.00 98.00 117 ARG A C 1
ATOM 918 O O . ARG A 1 117 ? -5.781 -3.766 18.565 1.00 98.00 117 ARG A O 1
ATOM 925 N N . LEU A 1 118 ? -6.591 -3.856 16.477 1.00 97.88 118 LEU A N 1
ATOM 926 C CA . LEU A 1 118 ? -7.734 -2.970 16.712 1.00 97.88 118 LEU A CA 1
ATOM 927 C C . LEU A 1 118 ? -8.904 -3.632 17.453 1.00 97.88 118 LEU A C 1
ATOM 929 O O . LEU A 1 118 ? -9.822 -2.942 17.890 1.00 97.88 118 LEU A O 1
ATOM 933 N N . LYS A 1 119 ? -8.910 -4.957 17.619 1.00 95.06 119 LYS A N 1
ATOM 934 C CA . LYS A 1 119 ? -9.999 -5.655 18.318 1.00 95.06 119 LYS A CA 1
ATOM 935 C C . LYS A 1 119 ? -10.067 -5.227 19.787 1.00 95.06 119 LYS A C 1
ATOM 937 O O . LYS A 1 119 ? -9.079 -5.317 20.508 1.00 95.06 119 LYS A O 1
ATOM 942 N N . ASN A 1 120 ? -11.260 -4.842 20.241 1.00 96.88 120 ASN A N 1
ATOM 943 C CA . ASN A 1 120 ? -11.551 -4.333 21.588 1.00 96.88 120 ASN A CA 1
ATOM 944 C C . ASN A 1 120 ? -10.900 -2.984 21.935 1.00 96.88 120 ASN A C 1
ATOM 946 O O . ASN A 1 120 ? -10.882 -2.602 23.104 1.00 96.88 120 ASN A O 1
ATOM 950 N N . VAL A 1 121 ? -10.405 -2.247 20.942 1.00 97.69 121 VAL A N 1
ATOM 951 C CA . VAL A 1 121 ? -9.849 -0.904 21.139 1.00 97.69 121 VAL A CA 1
ATOM 952 C C . VAL A 1 121 ? -10.981 0.119 21.143 1.00 97.69 121 VAL A C 1
ATOM 954 O O . VAL A 1 121 ? -11.909 0.040 20.334 1.00 97.69 121 VAL A O 1
ATOM 957 N N . SER A 1 122 ? -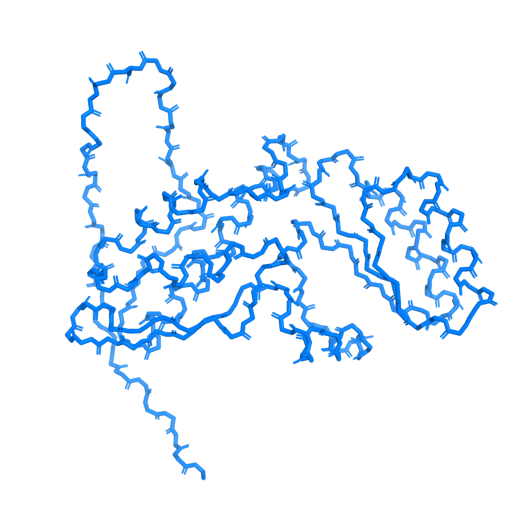10.936 1.069 22.075 1.00 96.00 122 SER A N 1
ATOM 958 C CA . SER A 1 122 ? -11.870 2.197 22.092 1.00 96.00 122 SER A CA 1
ATOM 959 C C . SER A 1 122 ? -11.486 3.224 21.026 1.00 96.00 122 SER A C 1
ATOM 961 O O . SER A 1 122 ? -10.305 3.439 20.771 1.00 96.00 122 SER A O 1
ATOM 963 N N . ALA A 1 123 ? -12.472 3.858 20.395 1.00 92.19 123 ALA A N 1
ATOM 964 C CA . ALA A 1 123 ? -12.277 4.766 19.265 1.00 92.19 123 ALA A CA 1
ATOM 965 C C . ALA A 1 123 ? -11.303 5.924 19.554 1.00 92.19 123 ALA A C 1
ATOM 967 O O . ALA A 1 123 ? -10.564 6.341 18.669 1.00 92.19 123 ALA A O 1
ATOM 968 N N . ASP A 1 124 ? -11.261 6.404 20.796 1.00 91.81 124 ASP A N 1
ATOM 969 C CA . ASP A 1 124 ? -10.345 7.444 21.277 1.00 91.81 124 ASP A CA 1
ATOM 970 C C . ASP A 1 124 ? -8.881 6.980 21.407 1.00 91.81 124 ASP A C 1
ATOM 972 O O . ASP A 1 124 ? -7.981 7.812 21.451 1.00 91.81 124 ASP A O 1
ATOM 976 N N . GLN A 1 125 ? -8.631 5.668 21.423 1.00 95.06 125 GLN A N 1
ATOM 977 C CA . GLN A 1 125 ? -7.297 5.054 21.502 1.00 95.06 125 GLN A CA 1
ATOM 978 C C . GLN A 1 125 ? -6.801 4.520 20.148 1.00 95.06 125 GLN A C 1
ATOM 980 O O . GLN A 1 125 ? -5.688 3.991 20.049 1.00 95.06 125 GLN A O 1
ATOM 985 N N . VAL A 1 126 ? -7.623 4.613 19.096 1.00 95.62 126 VAL A N 1
ATOM 986 C CA . VAL A 1 126 ? -7.325 4.007 17.792 1.00 95.62 126 VAL A CA 1
ATOM 987 C C . VAL A 1 126 ? -6.059 4.593 17.184 1.00 95.62 126 VAL A C 1
ATOM 989 O O . VAL A 1 126 ? -5.217 3.829 16.727 1.00 95.62 126 VAL A O 1
ATOM 992 N N . THR A 1 127 ? -5.893 5.915 17.206 1.00 93.75 127 THR A N 1
ATOM 993 C CA . THR A 1 127 ? -4.731 6.595 16.614 1.00 93.75 127 THR A CA 1
ATOM 994 C C . THR A 1 127 ? -3.415 6.061 17.170 1.00 93.75 127 THR A C 1
ATOM 996 O O . THR A 1 127 ? -2.567 5.594 16.409 1.00 93.75 127 THR A O 1
ATOM 999 N N . GLU A 1 128 ? -3.282 6.053 18.498 1.00 93.75 128 GLU A N 1
ATOM 1000 C CA . GLU A 1 128 ? -2.092 5.553 19.190 1.00 93.75 128 GLU A CA 1
ATOM 1001 C C . GLU A 1 128 ? -1.885 4.057 18.926 1.00 93.75 128 GLU A C 1
ATOM 1003 O O . GLU A 1 128 ? -0.773 3.621 18.623 1.00 93.75 128 GLU A O 1
ATOM 1008 N N . THR A 1 129 ? -2.967 3.271 18.943 1.00 96.56 129 THR A N 1
ATOM 1009 C CA . THR A 1 129 ? -2.892 1.827 18.686 1.00 96.56 129 THR A CA 1
ATOM 1010 C C . THR A 1 129 ? -2.415 1.520 17.267 1.00 96.56 129 THR A C 1
ATOM 1012 O O . THR A 1 129 ? -1.574 0.639 17.086 1.00 96.56 129 THR A O 1
ATOM 1015 N N . VAL A 1 130 ? -2.913 2.235 16.252 1.00 96.75 130 VAL A N 1
ATOM 1016 C CA . VAL A 1 130 ? -2.482 2.051 14.857 1.00 96.75 130 VAL A CA 1
ATOM 1017 C C . VAL A 1 130 ? -1.020 2.450 14.694 1.00 96.75 130 VAL A C 1
ATOM 1019 O O . VAL A 1 130 ? -0.265 1.692 14.086 1.00 96.75 130 VAL A O 1
ATOM 1022 N N . ALA A 1 131 ? -0.605 3.591 15.252 1.00 93.81 131 ALA A N 1
ATOM 1023 C CA . ALA A 1 131 ? 0.780 4.050 15.176 1.00 93.81 131 ALA A CA 1
ATOM 1024 C C . ALA A 1 131 ? 1.747 3.045 15.829 1.00 93.81 131 ALA A C 1
ATOM 1026 O O . ALA A 1 131 ? 2.724 2.630 15.204 1.00 93.81 131 ALA A O 1
ATOM 1027 N N . ALA A 1 132 ? 1.445 2.581 17.046 1.00 95.62 132 ALA A N 1
ATOM 1028 C CA . ALA A 1 132 ? 2.256 1.586 17.748 1.00 95.62 132 ALA A CA 1
ATOM 1029 C C . ALA A 1 132 ? 2.289 0.232 17.014 1.00 95.62 132 ALA A C 1
ATOM 1031 O O . ALA A 1 132 ? 3.340 -0.405 16.891 1.00 95.62 132 ALA A O 1
ATOM 1032 N N . ALA A 1 133 ? 1.147 -0.214 16.487 1.00 97.06 133 ALA A N 1
ATOM 1033 C CA . ALA A 1 133 ? 1.063 -1.456 15.730 1.00 97.06 133 ALA A CA 1
ATOM 1034 C C . ALA A 1 133 ? 1.833 -1.379 14.401 1.00 97.06 133 ALA A C 1
ATOM 1036 O O . ALA A 1 133 ? 2.514 -2.334 14.040 1.00 97.06 133 ALA A O 1
ATOM 1037 N N . HIS A 1 134 ? 1.774 -0.252 13.693 1.00 96.62 134 HIS A N 1
ATOM 1038 C CA . HIS A 1 134 ? 2.530 -0.048 12.459 1.00 96.62 134 HIS A CA 1
ATOM 1039 C C . HIS A 1 134 ? 4.044 -0.042 12.715 1.00 96.62 134 HIS A C 1
ATOM 1041 O O . HIS A 1 134 ? 4.764 -0.793 12.062 1.00 96.62 134 HIS A O 1
ATOM 1047 N N . HIS A 1 135 ? 4.521 0.731 13.698 1.00 93.06 135 HIS A N 1
ATOM 1048 C CA . HIS A 1 135 ? 5.953 0.826 14.016 1.00 93.06 135 HIS A CA 1
ATOM 1049 C C . HIS A 1 135 ? 6.550 -0.466 14.590 1.00 93.06 135 HIS A C 1
ATOM 1051 O O . HIS A 1 135 ? 7.751 -0.687 14.472 1.00 93.06 135 HIS A O 1
ATOM 1057 N N . SER A 1 136 ? 5.732 -1.331 15.198 1.00 93.56 136 SER A N 1
ATOM 1058 C CA . SER A 1 136 ? 6.175 -2.653 15.667 1.00 93.56 136 SER A CA 1
ATOM 1059 C C . SER A 1 136 ? 6.132 -3.738 14.587 1.00 93.56 136 SER A C 1
ATOM 1061 O O . SER A 1 136 ? 6.623 -4.844 14.818 1.00 93.56 136 SER A O 1
ATOM 1063 N N . TYR A 1 137 ? 5.548 -3.456 13.419 1.00 96.56 137 TYR A N 1
ATOM 1064 C CA . TYR A 1 137 ? 5.461 -4.403 12.313 1.00 96.56 137 TYR A CA 1
ATOM 1065 C C . TYR A 1 137 ? 6.707 -4.317 11.414 1.00 96.56 137 TYR A C 1
ATOM 1067 O O . TYR A 1 137 ? 7.174 -3.208 11.152 1.00 96.56 137 TYR A O 1
ATOM 1075 N N . PRO A 1 138 ? 7.231 -5.440 10.875 1.00 94.56 138 PRO A N 1
ATOM 1076 C CA . PRO A 1 138 ? 8.353 -5.425 9.932 1.00 94.56 138 PRO A CA 1
ATOM 1077 C C . PRO A 1 138 ? 7.913 -4.891 8.556 1.00 94.56 138 PRO A C 1
ATOM 1079 O O . PRO A 1 138 ? 7.709 -5.643 7.606 1.00 94.56 138 PRO A O 1
ATOM 1082 N N . CYS A 1 139 ? 7.696 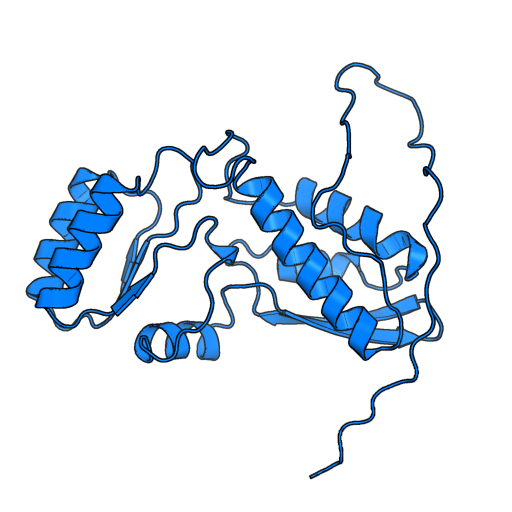-3.580 8.460 1.00 95.06 139 CYS A N 1
ATOM 1083 C CA . CYS A 1 139 ? 7.367 -2.905 7.211 1.00 95.06 139 CYS A CA 1
ATOM 1084 C C . CYS A 1 139 ? 8.581 -2.899 6.269 1.00 95.06 139 CYS A C 1
ATOM 1086 O O . CYS A 1 139 ? 9.701 -2.652 6.707 1.00 95.06 139 CYS A O 1
ATOM 1088 N N . ASN A 1 140 ? 8.347 -3.126 4.973 1.00 93.75 140 ASN A N 1
ATOM 1089 C CA . ASN A 1 140 ? 9.406 -3.090 3.959 1.00 93.75 140 ASN A CA 1
ATOM 1090 C C . ASN A 1 140 ? 9.776 -1.660 3.540 1.00 93.75 140 ASN A C 1
ATOM 1092 O O . ASN A 1 140 ? 10.834 -1.446 2.959 1.00 93.75 140 ASN A O 1
ATOM 1096 N N . ALA A 1 141 ? 8.909 -0.682 3.814 1.00 95.38 141 ALA A N 1
ATOM 1097 C CA . ALA A 1 141 ? 9.144 0.705 3.452 1.00 95.38 141 ALA A CA 1
ATOM 1098 C C . ALA A 1 141 ? 10.299 1.294 4.276 1.00 95.38 141 ALA A C 1
ATOM 1100 O O . ALA A 1 141 ? 10.373 1.129 5.494 1.00 95.38 141 ALA A O 1
ATOM 1101 N N . SER A 1 142 ? 11.197 2.004 3.602 1.00 94.62 142 SER A N 1
ATOM 1102 C CA . SER A 1 142 ? 12.404 2.559 4.203 1.00 94.62 142 SER A CA 1
ATOM 1103 C C . SER A 1 142 ? 12.107 3.687 5.193 1.00 94.62 142 SER A C 1
ATOM 1105 O O . SER A 1 142 ? 11.191 4.489 5.008 1.00 94.62 142 SER A O 1
ATOM 1107 N N . MET A 1 143 ? 12.952 3.782 6.222 1.00 94.81 143 MET A N 1
ATOM 1108 C CA . MET A 1 143 ? 13.022 4.921 7.147 1.00 94.81 143 MET A CA 1
ATOM 1109 C C . MET A 1 143 ? 13.916 6.056 6.624 1.00 94.81 143 MET A C 1
ATOM 1111 O O . MET A 1 143 ? 14.063 7.084 7.280 1.00 94.81 143 MET A O 1
ATOM 1115 N N . VAL A 1 144 ? 14.550 5.884 5.462 1.00 95.12 144 VAL A N 1
ATOM 1116 C CA . VAL A 1 144 ? 15.361 6.934 4.838 1.00 95.12 144 VAL A CA 1
ATOM 1117 C C . VAL A 1 144 ? 14.436 7.991 4.242 1.00 95.12 144 VAL A C 1
ATOM 1119 O O . VAL A 1 144 ? 13.465 7.664 3.560 1.00 95.12 144 VAL A O 1
ATOM 1122 N N . SER A 1 145 ? 14.745 9.262 4.502 1.00 93.88 145 SER A N 1
ATOM 1123 C CA . SER A 1 145 ? 14.007 10.393 3.937 1.00 93.88 145 SER A CA 1
ATOM 1124 C C . SER A 1 145 ? 14.032 10.354 2.408 1.00 93.88 145 SER A C 1
ATOM 1126 O O . SER A 1 145 ? 15.084 10.157 1.796 1.00 93.88 145 SER A O 1
ATOM 1128 N N . ASP A 1 146 ? 12.869 10.544 1.793 1.00 93.88 146 ASP A N 1
ATOM 1129 C CA . ASP A 1 146 ? 12.688 10.546 0.349 1.00 93.88 146 ASP A CA 1
ATOM 1130 C C . ASP A 1 146 ? 12.315 11.951 -0.143 1.00 93.88 146 ASP A C 1
ATOM 1132 O O . ASP A 1 146 ? 11.420 12.619 0.379 1.00 93.88 146 ASP A O 1
ATOM 1136 N N . TYR A 1 147 ? 13.010 12.406 -1.186 1.00 91.62 147 TYR A N 1
ATOM 1137 C CA . TYR A 1 147 ? 12.814 13.740 -1.750 1.00 91.62 147 TYR A CA 1
ATOM 1138 C C . TYR A 1 147 ? 11.447 13.921 -2.431 1.00 91.62 147 TYR A C 1
ATOM 1140 O O . TYR A 1 147 ? 10.863 15.003 -2.344 1.00 91.62 147 TYR A O 1
ATOM 1148 N N . GLU A 1 148 ? 10.929 12.888 -3.107 1.00 92.75 148 GLU A N 1
ATOM 1149 C CA . GLU A 1 148 ? 9.618 12.940 -3.767 1.00 92.75 148 GLU A CA 1
ATOM 1150 C C . GLU A 1 148 ? 8.493 13.014 -2.724 1.00 92.75 148 GLU A C 1
ATOM 1152 O O . GLU A 1 148 ? 7.532 13.763 -2.910 1.00 92.75 148 GLU A O 1
ATOM 1157 N N . LEU A 1 149 ? 8.629 12.276 -1.618 1.00 92.56 149 LEU A N 1
ATOM 1158 C CA . LEU A 1 149 ? 7.635 12.222 -0.542 1.00 92.56 149 LEU A CA 1
ATOM 1159 C C . LEU A 1 149 ? 7.731 13.399 0.441 1.00 92.56 149 LEU A C 1
ATOM 1161 O O . LEU A 1 149 ? 6.737 13.727 1.087 1.00 92.56 149 LEU A O 1
ATOM 1165 N N . LYS A 1 150 ? 8.904 14.043 0.551 1.00 93.38 150 LYS A N 1
ATOM 1166 C CA . LYS A 1 150 ? 9.228 15.035 1.600 1.00 93.38 150 LYS A CA 1
ATOM 1167 C C . LYS A 1 150 ? 9.051 14.482 3.024 1.00 93.38 150 LYS A C 1
ATOM 1169 O O . LYS A 1 150 ? 8.793 15.242 3.955 1.00 93.38 150 LYS A O 1
ATOM 1174 N N . ASP A 1 151 ? 9.168 13.166 3.157 1.00 94.00 151 ASP A N 1
ATOM 1175 C CA . ASP A 1 151 ? 9.066 12.363 4.377 1.00 94.00 151 ASP A CA 1
ATOM 1176 C C . ASP A 1 151 ? 9.694 10.984 4.077 1.00 94.00 151 ASP A C 1
ATOM 1178 O O . ASP A 1 151 ? 10.266 10.768 3.005 1.00 94.00 151 ASP A O 1
ATOM 1182 N N . THR A 1 152 ? 9.594 10.029 4.993 1.00 95.06 152 THR A N 1
ATOM 1183 C CA . THR A 1 152 ? 10.033 8.648 4.770 1.00 95.06 152 THR A CA 1
ATOM 1184 C C . THR A 1 152 ? 8.943 7.818 4.066 1.00 95.06 152 THR A C 1
ATOM 1186 O O . THR A 1 152 ? 7.741 8.024 4.304 1.00 95.06 152 THR A O 1
ATOM 1189 N N . PRO A 1 153 ? 9.312 6.832 3.223 1.00 96.06 153 PRO A N 1
ATOM 1190 C CA . PRO A 1 153 ? 8.370 5.832 2.722 1.00 96.06 153 PRO A CA 1
ATOM 1191 C C . PRO A 1 153 ? 7.601 5.123 3.845 1.00 96.06 153 PRO A C 1
ATOM 1193 O O . PRO A 1 153 ? 6.403 4.878 3.698 1.00 96.06 153 PRO A O 1
ATOM 1196 N N . LEU A 1 154 ? 8.251 4.845 4.983 1.00 96.50 154 LEU A N 1
ATOM 1197 C CA . LEU A 1 154 ? 7.613 4.228 6.148 1.00 96.50 154 LEU A CA 1
ATOM 1198 C C . LEU A 1 154 ? 6.506 5.103 6.743 1.00 96.50 154 LEU A C 1
ATOM 1200 O O . LEU A 1 154 ? 5.407 4.605 6.986 1.00 96.50 154 LEU A O 1
ATOM 1204 N N . HIS A 1 155 ? 6.739 6.400 6.942 1.00 95.25 155 HIS A N 1
ATOM 1205 C CA . HIS A 1 155 ? 5.686 7.303 7.417 1.00 95.25 155 HIS A CA 1
ATOM 1206 C C . HIS A 1 155 ? 4.530 7.383 6.428 1.00 95.25 155 HIS A C 1
ATOM 1208 O O . HIS A 1 155 ? 3.373 7.272 6.830 1.00 95.25 155 HIS A O 1
ATOM 1214 N N . THR A 1 156 ? 4.834 7.451 5.130 1.00 96.50 156 THR A N 1
ATOM 1215 C CA . THR A 1 156 ? 3.804 7.411 4.086 1.00 96.50 156 THR A CA 1
ATOM 1216 C C . THR A 1 156 ? 2.969 6.128 4.179 1.00 96.50 156 THR A C 1
ATOM 1218 O O . THR A 1 156 ? 1.743 6.199 4.123 1.00 96.50 156 THR A O 1
ATOM 1221 N N . ALA A 1 157 ? 3.587 4.961 4.404 1.00 97.31 157 ALA A N 1
ATOM 1222 C CA . ALA A 1 157 ? 2.863 3.708 4.642 1.00 97.31 157 ALA A CA 1
ATOM 1223 C C . ALA A 1 157 ? 1.949 3.784 5.878 1.00 97.31 157 ALA A C 1
ATOM 1225 O O . ALA A 1 157 ? 0.792 3.353 5.822 1.00 97.31 157 ALA A O 1
ATOM 1226 N N . GLY A 1 158 ? 2.444 4.376 6.967 1.00 96.69 158 GLY A N 1
ATOM 1227 C CA . GLY A 1 158 ? 1.675 4.614 8.186 1.00 96.69 158 GLY A CA 1
ATOM 1228 C C . GLY A 1 158 ? 0.473 5.532 7.953 1.00 96.69 158 GLY A C 1
ATOM 1229 O O . GLY A 1 158 ? -0.622 5.239 8.431 1.00 96.69 158 GLY A O 1
ATOM 1230 N N . TYR A 1 159 ? 0.635 6.605 7.176 1.00 96.25 159 TYR A N 1
ATOM 1231 C CA . TYR A 1 159 ? -0.445 7.537 6.829 1.00 96.25 159 TYR A CA 1
ATOM 1232 C C . TYR A 1 159 ? -1.549 6.849 6.029 1.00 96.25 159 TYR A C 1
ATOM 1234 O O . TYR A 1 159 ? -2.716 6.955 6.395 1.00 96.25 159 TYR A O 1
ATOM 1242 N N . LEU A 1 160 ? -1.178 6.067 5.011 1.00 97.56 160 LEU A N 1
ATOM 1243 C CA . LEU A 1 160 ? -2.119 5.291 4.196 1.00 97.56 160 LEU A CA 1
ATOM 1244 C C . LEU A 1 160 ? -2.923 4.289 5.031 1.00 97.56 160 LEU A C 1
ATOM 1246 O O . LEU A 1 160 ? -4.106 4.056 4.784 1.00 97.56 160 LEU A O 1
ATOM 1250 N N . LEU A 1 161 ? -2.281 3.678 6.028 1.00 97.56 161 LEU A N 1
ATOM 1251 C CA . LEU A 1 161 ? -2.943 2.748 6.931 1.00 97.56 161 LEU A CA 1
ATOM 1252 C C . LEU A 1 161 ? -3.893 3.462 7.899 1.00 97.56 161 LEU A C 1
ATOM 1254 O O . LEU A 1 161 ? -5.017 2.998 8.091 1.00 97.56 161 LEU A O 1
ATOM 1258 N N . ARG A 1 162 ? -3.466 4.584 8.489 1.00 96.19 162 ARG A N 1
ATOM 1259 C CA . ARG A 1 162 ? -4.297 5.395 9.395 1.00 96.19 162 ARG A CA 1
ATOM 1260 C C . ARG A 1 162 ? -5.517 5.960 8.681 1.00 96.19 162 ARG A C 1
ATOM 1262 O O . ARG A 1 162 ? -6.622 5.816 9.194 1.00 96.19 162 ARG A O 1
ATOM 1269 N N . GLU A 1 163 ? -5.334 6.498 7.481 1.00 96.75 163 GLU A N 1
ATOM 1270 C CA . GLU A 1 163 ? -6.423 6.967 6.624 1.00 96.75 163 GLU A CA 1
ATOM 1271 C C . GLU A 1 163 ? -7.462 5.860 6.400 1.00 96.75 163 GLU A C 1
ATOM 1273 O O . GLU A 1 163 ? -8.641 6.063 6.676 1.00 96.75 163 GLU A O 1
ATOM 1278 N N . ALA A 1 164 ? -7.034 4.649 6.026 1.00 97.88 164 ALA A N 1
ATOM 1279 C CA . ALA A 1 164 ? -7.949 3.525 5.824 1.00 97.88 164 ALA A CA 1
ATOM 1280 C C . ALA A 1 164 ? -8.727 3.130 7.095 1.00 97.88 164 ALA A C 1
ATOM 1282 O O . ALA A 1 164 ? -9.889 2.724 7.010 1.00 97.88 164 ALA A O 1
ATOM 1283 N N . VAL A 1 165 ? -8.105 3.241 8.275 1.00 97.69 165 VAL A N 1
ATOM 1284 C CA . VAL A 1 165 ? -8.780 3.016 9.564 1.00 97.69 165 VAL A CA 1
ATOM 1285 C C . VAL A 1 165 ? -9.802 4.116 9.844 1.00 97.69 165 VAL A C 1
ATOM 1287 O O . VAL A 1 165 ? -10.922 3.823 10.262 1.00 97.69 165 VAL A O 1
ATOM 1290 N N . TYR A 1 166 ? -9.443 5.374 9.603 1.00 96.19 166 TYR A N 1
ATOM 1291 C CA . TYR A 1 166 ? -10.303 6.519 9.895 1.00 96.19 166 TYR A CA 1
ATOM 1292 C C . TYR A 1 166 ? -11.499 6.558 8.949 1.00 96.19 166 TYR A C 1
ATOM 1294 O O . TYR A 1 166 ? -12.624 6.769 9.393 1.00 96.19 166 TYR A O 1
ATOM 1302 N N . GLU A 1 167 ? -11.298 6.256 7.667 1.00 96.38 167 GLU A N 1
ATOM 1303 C CA . GLU A 1 167 ? -12.391 6.081 6.713 1.00 96.38 167 GLU A CA 1
ATOM 1304 C C . GLU A 1 167 ? -13.362 4.979 7.151 1.00 96.38 167 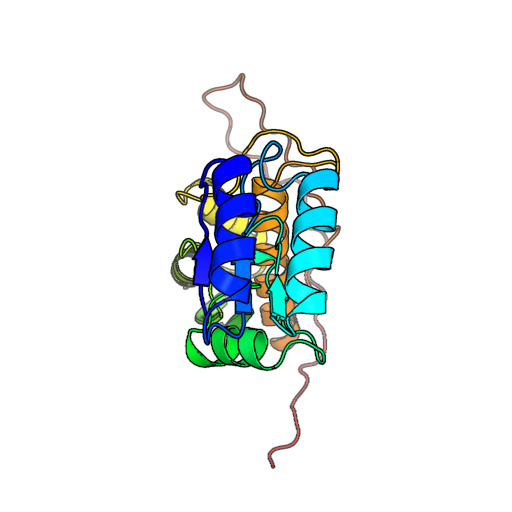GLU A C 1
ATOM 1306 O O . GLU A 1 167 ? -14.573 5.11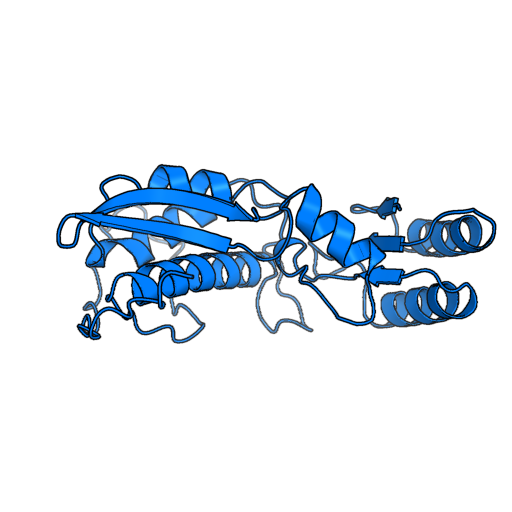8 6.970 1.00 96.38 167 GLU A O 1
ATOM 1311 N N . ALA A 1 168 ? -12.856 3.883 7.725 1.00 97.31 168 ALA A N 1
ATOM 1312 C CA . ALA A 1 168 ? -13.695 2.811 8.250 1.00 97.31 168 ALA A CA 1
ATOM 1313 C C . ALA A 1 168 ? -14.492 3.254 9.486 1.00 97.31 168 ALA A C 1
ATOM 1315 O O . ALA A 1 168 ? -15.691 2.996 9.552 1.00 97.31 168 ALA A O 1
ATOM 1316 N N . LEU A 1 169 ? -13.870 3.977 10.421 1.00 96.12 169 LEU A N 1
ATOM 1317 C CA . LEU A 1 169 ? -14.559 4.554 11.583 1.00 96.12 169 LEU A CA 1
ATOM 1318 C C . LEU A 1 169 ? -15.606 5.599 11.195 1.00 96.12 169 LEU A C 1
ATOM 1320 O O . LEU A 1 169 ? -16.690 5.636 11.779 1.00 96.12 169 LEU A O 1
ATOM 1324 N N . LYS A 1 170 ? -15.318 6.404 10.171 1.00 95.44 170 LYS A N 1
ATOM 1325 C CA . LYS A 1 170 ? -16.236 7.421 9.659 1.00 95.44 170 LYS A CA 1
ATOM 1326 C C . LYS A 1 170 ? -17.523 6.806 9.124 1.00 95.44 170 LYS A C 1
ATOM 1328 O O . LYS A 1 170 ? -18.599 7.357 9.349 1.00 95.44 170 LYS A O 1
ATOM 1333 N N . ARG A 1 171 ? -17.436 5.638 8.473 1.00 95.56 171 ARG A N 1
ATOM 1334 C CA . ARG A 1 171 ? -18.618 4.862 8.048 1.00 95.56 171 ARG A CA 1
ATOM 1335 C C . ARG A 1 171 ? -19.463 4.384 9.235 1.00 95.56 171 ARG A C 1
ATOM 1337 O O . ARG A 1 171 ? -20.680 4.315 9.109 1.00 95.56 171 ARG A O 1
ATOM 1344 N N . GLU A 1 172 ? -18.839 4.168 10.390 1.00 94.19 172 GLU A N 1
ATOM 1345 C CA . GLU A 1 172 ? -19.488 3.806 11.659 1.00 94.19 172 GLU A CA 1
ATOM 1346 C C . GLU A 1 172 ? -19.903 5.030 12.510 1.00 94.19 172 GLU A C 1
ATOM 1348 O O . GLU A 1 172 ? -20.306 4.883 13.665 1.00 94.19 172 GLU A O 1
ATOM 1353 N N . GLY A 1 173 ? -19.829 6.249 11.959 1.00 92.00 173 GLY A N 1
ATOM 1354 C CA . GLY A 1 173 ? -20.303 7.481 12.607 1.00 92.00 173 GLY A CA 1
ATOM 1355 C C . GLY A 1 173 ? -19.294 8.179 13.527 1.00 92.00 173 GLY A C 1
ATOM 1356 O O . GLY A 1 173 ? -19.661 9.149 14.197 1.00 92.00 173 GLY A O 1
ATOM 1357 N N . ILE A 1 174 ? -18.034 7.728 13.553 1.00 91.50 174 ILE A N 1
ATOM 1358 C CA . ILE A 1 174 ? -16.939 8.363 14.301 1.00 91.50 174 ILE A CA 1
ATOM 1359 C C . ILE A 1 174 ? -16.000 9.071 13.324 1.00 91.50 174 ILE A C 1
ATOM 1361 O O . ILE A 1 174 ? -15.272 8.418 12.581 1.00 91.50 174 ILE A O 1
ATOM 1365 N N . ASP A 1 175 ? -15.983 10.405 13.351 1.00 90.31 175 ASP A N 1
ATOM 1366 C CA . ASP A 1 175 ? -15.038 11.208 12.566 1.00 90.31 175 ASP A CA 1
ATOM 1367 C C . ASP A 1 175 ? -13.860 11.618 13.458 1.00 90.31 175 ASP A C 1
ATOM 1369 O O . ASP A 1 175 ? -14.034 12.333 14.454 1.00 90.31 175 ASP A O 1
ATOM 1373 N N . LEU A 1 176 ? -12.674 11.117 13.115 1.00 83.75 176 LEU A N 1
ATOM 1374 C CA . LEU A 1 176 ? -11.404 11.518 13.710 1.00 83.75 176 LEU A CA 1
ATOM 1375 C C . LEU A 1 176 ? -10.738 12.509 12.756 1.00 83.75 176 LEU A C 1
ATOM 1377 O O . LEU A 1 176 ? -10.629 12.235 11.560 1.00 83.75 176 LEU A O 1
ATOM 1381 N N . ASP A 1 177 ? -10.298 13.655 13.274 1.00 75.81 177 ASP A N 1
ATOM 1382 C CA . ASP A 1 177 ? -9.582 14.637 12.463 1.00 75.81 177 ASP A CA 1
ATOM 1383 C C . ASP A 1 177 ? -8.246 14.003 11.993 1.00 75.81 177 ASP A C 1
ATOM 1385 O O . ASP A 1 177 ? -7.435 13.553 12.803 1.00 75.81 177 ASP A O 1
ATOM 1389 N N . PHE A 1 178 ? -8.044 13.908 10.673 1.00 67.62 178 PHE A N 1
ATOM 1390 C CA . PHE A 1 178 ? -6.794 13.463 10.047 1.00 67.62 178 PHE A CA 1
ATOM 1391 C C . PHE A 1 178 ? -6.087 14.687 9.467 1.00 67.62 178 PHE A C 1
ATOM 1393 O O . PHE A 1 178 ? -6.531 15.248 8.466 1.00 67.62 178 PHE A O 1
ATOM 1400 N N . ASP A 1 179 ? -5.001 15.118 10.094 1.00 61.00 179 ASP A N 1
ATOM 1401 C CA . ASP A 1 179 ? -4.152 16.218 9.616 1.00 61.00 179 ASP A CA 1
ATOM 1402 C C . ASP A 1 179 ? -3.106 15.761 8.581 1.00 61.00 179 ASP A C 1
ATOM 1404 O O . ASP A 1 179 ? -2.412 16.583 7.981 1.00 61.00 179 ASP A O 1
ATOM 1408 N N . GLY A 1 180 ? -3.015 14.452 8.326 1.00 53.34 180 GLY A N 1
ATOM 1409 C CA . GLY A 1 180 ? -2.103 13.865 7.347 1.00 53.34 180 GLY A CA 1
ATOM 1410 C C . GLY A 1 180 ? -0.630 13.894 7.755 1.00 53.34 180 GLY A C 1
ATOM 1411 O O . GLY A 1 180 ? 0.206 13.472 6.955 1.00 53.34 180 GLY A O 1
ATOM 1412 N N . LYS A 1 181 ? -0.303 14.367 8.965 1.00 52.41 181 LYS A N 1
ATOM 1413 C CA . LYS A 1 181 ? 1.053 14.422 9.521 1.00 52.41 181 LYS A CA 1
ATOM 1414 C C . LYS A 1 181 ? 0.973 14.340 11.034 1.00 52.41 181 LYS A C 1
ATOM 1416 O O . LYS A 1 181 ? 0.447 15.236 11.673 1.00 52.41 181 LYS A O 1
ATOM 1421 N N . ASP A 1 182 ? 1.553 13.290 11.593 1.00 50.41 182 ASP A N 1
ATOM 1422 C CA . ASP A 1 182 ? 1.737 13.236 13.036 1.00 50.41 182 ASP A CA 1
ATOM 1423 C C . ASP A 1 182 ? 2.976 14.053 13.415 1.00 50.41 182 ASP A C 1
ATOM 1425 O O . ASP A 1 182 ? 4.085 13.689 13.025 1.00 50.41 182 ASP A O 1
ATOM 1429 N N . ASP A 1 183 ? 2.818 15.086 14.243 1.00 39.38 183 ASP A N 1
ATOM 1430 C CA . ASP A 1 183 ? 3.912 15.677 15.032 1.00 39.38 183 ASP A CA 1
ATOM 1431 C C . ASP A 1 183 ? 4.314 14.719 16.182 1.00 39.38 183 ASP A C 1
ATOM 1433 O O . ASP A 1 183 ? 4.345 15.086 17.358 1.00 39.38 183 ASP A O 1
ATOM 1437 N N . PHE A 1 184 ? 4.572 13.443 15.878 1.00 42.31 184 PHE A N 1
ATOM 1438 C CA . PHE A 1 184 ? 5.102 12.491 16.856 1.00 42.31 184 PHE A CA 1
ATOM 1439 C C . PHE A 1 184 ? 6.626 12.636 16.912 1.00 42.31 184 PHE A C 1
ATOM 1441 O O . PHE A 1 184 ? 7.379 11.931 16.241 1.00 42.31 184 PHE A O 1
ATOM 1448 N N . GLU A 1 185 ? 7.088 13.585 17.725 1.00 30.02 185 GLU A N 1
ATOM 1449 C CA . GLU A 1 185 ? 8.498 13.717 18.079 1.00 30.02 185 GLU A CA 1
ATOM 1450 C C . GLU A 1 185 ? 8.899 12.523 18.968 1.00 30.02 185 GLU A C 1
ATOM 1452 O O . GLU A 1 185 ? 8.586 12.456 20.158 1.00 30.02 185 GLU A O 1
ATOM 1457 N N . TYR A 1 186 ? 9.550 11.522 18.371 1.00 34.56 186 TYR A N 1
ATOM 1458 C CA . TYR A 1 186 ? 10.169 10.426 19.112 1.00 34.56 186 TYR A CA 1
ATOM 1459 C C . TYR A 1 186 ? 11.459 10.947 19.761 1.00 34.56 186 TYR A C 1
ATOM 1461 O O . TYR A 1 186 ? 12.517 10.975 19.128 1.00 34.56 186 TYR A O 1
ATOM 1469 N N . ASP A 1 187 ? 11.380 11.390 21.020 1.00 30.16 187 ASP A N 1
ATOM 1470 C CA . ASP A 1 187 ? 12.562 11.759 21.805 1.00 30.16 187 ASP A CA 1
ATOM 1471 C C . ASP A 1 187 ? 13.410 10.506 22.077 1.00 30.16 187 ASP A C 1
ATOM 1473 O O . ASP A 1 187 ? 13.153 9.713 22.985 1.00 30.16 187 ASP A O 1
ATOM 1477 N N . SER A 1 188 ? 14.437 10.319 21.251 1.00 33.44 188 SER A N 1
ATOM 1478 C CA . SER A 1 188 ? 15.381 9.201 21.325 1.00 33.44 188 SER A CA 1
ATOM 1479 C C . SER A 1 188 ? 16.265 9.188 22.586 1.00 33.44 188 SER A C 1
ATOM 1481 O O . SER A 1 188 ? 17.110 8.299 22.713 1.00 33.44 188 SER A O 1
ATOM 1483 N N . LEU A 1 189 ? 16.089 10.124 23.534 1.00 34.75 189 LEU A N 1
ATOM 1484 C CA . LEU A 1 189 ? 17.003 10.317 24.665 1.00 34.75 189 LEU A CA 1
ATOM 1485 C C . LEU A 1 189 ? 16.440 10.052 26.071 1.00 34.75 189 LEU A C 1
ATOM 1487 O O . LEU A 1 189 ? 17.175 10.261 27.039 1.00 34.75 189 LEU A O 1
ATOM 1491 N N . THR A 1 190 ? 15.224 9.520 26.255 1.00 32.16 190 THR A N 1
ATOM 1492 C CA . THR A 1 190 ? 14.759 9.157 27.612 1.00 32.16 190 THR A CA 1
ATOM 1493 C C . THR A 1 190 ? 14.101 7.775 27.710 1.00 32.16 190 THR A C 1
ATOM 1495 O O . THR A 1 190 ? 12.905 7.583 27.513 1.00 32.16 190 THR A O 1
ATOM 1498 N N . THR A 1 191 ? 14.881 6.772 28.131 1.00 38.19 191 THR A N 1
ATOM 1499 C CA . THR A 1 191 ? 14.323 5.568 28.763 1.00 38.19 191 THR A CA 1
ATOM 1500 C C . THR A 1 191 ? 13.590 5.996 30.040 1.00 38.19 191 THR A C 1
ATOM 1502 O O . THR A 1 191 ? 14.227 6.537 30.942 1.00 38.19 191 THR A O 1
ATOM 1505 N N . ASN A 1 192 ? 12.285 5.728 30.128 1.00 37.66 192 ASN A N 1
ATOM 1506 C CA . ASN A 1 192 ? 11.361 6.101 31.213 1.00 37.66 192 ASN A CA 1
ATOM 1507 C C . ASN A 1 192 ? 10.875 7.559 31.236 1.00 37.66 192 ASN A C 1
ATOM 1509 O O . ASN A 1 192 ? 11.270 8.339 32.099 1.00 37.66 192 ASN A O 1
ATOM 1513 N N . LYS A 1 193 ? 9.859 7.854 30.421 1.00 32.22 193 LYS A N 1
ATOM 1514 C CA . LYS A 1 193 ? 8.687 8.645 30.834 1.00 32.22 193 LYS A CA 1
ATOM 1515 C C . LYS A 1 193 ? 7.465 8.100 30.099 1.00 32.22 193 LYS A C 1
ATOM 1517 O O . LYS A 1 193 ? 7.517 7.874 28.897 1.00 32.22 193 LYS A O 1
ATOM 1522 N N . ALA A 1 194 ? 6.389 7.830 30.836 1.00 33.66 194 ALA A N 1
ATOM 1523 C CA . ALA A 1 194 ? 5.110 7.465 30.244 1.00 33.66 194 ALA A CA 1
ATOM 1524 C C . ALA A 1 194 ? 4.711 8.532 29.216 1.00 33.66 194 ALA A C 1
ATOM 1526 O O . ALA A 1 194 ? 4.808 9.726 29.509 1.00 33.66 194 ALA A O 1
ATOM 1527 N N . CYS A 1 195 ? 4.285 8.091 28.032 1.00 31.20 195 CYS A N 1
ATOM 1528 C CA . CYS A 1 195 ? 3.716 8.955 27.010 1.00 31.20 195 CYS A CA 1
ATOM 1529 C C . CYS A 1 195 ? 2.522 9.685 27.636 1.00 31.20 195 CYS A C 1
ATOM 1531 O O . CYS A 1 195 ? 1.500 9.074 27.944 1.00 31.20 195 CYS A O 1
ATOM 1533 N N . THR A 1 196 ? 2.673 10.971 27.947 1.00 26.19 196 THR A N 1
ATOM 1534 C CA . THR A 1 196 ? 1.536 11.786 28.374 1.00 26.19 196 THR A CA 1
ATOM 1535 C C . THR A 1 196 ? 0.703 12.095 27.136 1.00 26.19 196 THR A C 1
ATOM 1537 O O . THR A 1 196 ? 1.219 12.781 26.251 1.00 26.19 196 THR A O 1
ATOM 1540 N N . PRO A 1 197 ? -0.562 11.643 27.059 1.00 30.92 197 PRO A N 1
ATOM 1541 C CA . PRO A 1 197 ? -1.416 11.937 25.921 1.00 30.92 197 PRO A CA 1
ATOM 1542 C C . PRO A 1 197 ? -1.657 13.446 25.862 1.00 30.92 197 PRO A C 1
ATOM 1544 O O . PRO A 1 197 ? -2.302 14.030 26.741 1.00 30.92 197 PRO A O 1
ATOM 1547 N N . GLN A 1 198 ? -1.123 14.103 24.834 1.00 35.34 198 GLN A N 1
ATOM 1548 C CA . GLN A 1 198 ? -1.552 15.453 24.507 1.00 35.34 198 GLN A CA 1
ATOM 1549 C C . GLN A 1 198 ? -2.972 15.369 23.934 1.00 35.34 198 GLN A C 1
ATOM 1551 O O . GLN A 1 198 ? -3.265 14.579 23.045 1.00 35.34 198 GLN A O 1
ATOM 1556 N N . LYS A 1 199 ? -3.863 16.143 24.564 1.00 31.28 199 LYS A N 1
ATOM 1557 C CA . LYS A 1 199 ? -5.320 16.225 24.388 1.00 31.28 199 LYS A CA 1
ATOM 1558 C C . LYS A 1 199 ? -5.848 15.731 23.031 1.00 31.28 199 LYS A C 1
ATOM 1560 O O . LYS A 1 199 ? -5.702 16.412 22.022 1.00 31.28 199 LYS A O 1
ATOM 1565 N N . ILE A 1 200 ? -6.606 14.634 23.091 1.00 36.09 200 ILE A N 1
ATOM 1566 C CA . ILE A 1 200 ? -7.550 14.176 22.063 1.00 36.09 200 ILE A CA 1
ATOM 1567 C C . ILE A 1 200 ? -8.393 15.374 21.597 1.00 36.09 200 ILE A C 1
ATOM 1569 O O . ILE A 1 200 ? -9.179 15.934 22.372 1.00 36.09 200 ILE A O 1
ATOM 1573 N N . GLN A 1 201 ? -8.227 15.790 20.341 1.00 43.81 201 GLN A N 1
ATOM 1574 C CA . GLN A 1 201 ? -9.108 16.776 19.724 1.00 43.81 201 GLN A CA 1
ATOM 1575 C C . GLN A 1 201 ? -10.397 16.074 19.262 1.00 43.81 201 GLN A C 1
ATOM 1577 O O . GLN A 1 201 ? -10.382 15.113 18.507 1.00 43.81 201 GLN A O 1
ATOM 1582 N N . LYS A 1 202 ? -11.499 16.540 19.863 1.00 42.00 202 LYS A N 1
ATOM 1583 C CA . LYS A 1 202 ? -12.925 16.176 19.748 1.00 42.00 202 LYS A CA 1
ATOM 1584 C C . LYS A 1 202 ? -13.314 15.106 18.708 1.00 42.00 202 LYS A C 1
ATOM 1586 O O . LYS A 1 202 ? -13.415 15.400 17.523 1.00 42.00 202 LYS A O 1
ATOM 1591 N N . VAL A 1 203 ? -13.768 13.950 19.206 1.00 44.28 203 VAL A N 1
ATOM 1592 C CA . VAL A 1 203 ? -14.657 13.026 18.476 1.00 44.28 203 VAL A CA 1
ATOM 1593 C C . VAL A 1 203 ? -15.921 13.781 18.054 1.00 44.28 203 VAL A C 1
ATOM 1595 O O . VAL A 1 203 ? -16.668 14.271 18.908 1.00 44.28 203 VAL A O 1
ATOM 1598 N N . LYS A 1 204 ? -16.168 13.897 16.747 1.00 52.50 204 LYS A N 1
ATOM 1599 C CA . LYS A 1 204 ? -17.419 14.452 16.214 1.00 52.50 204 LYS A CA 1
ATOM 1600 C C . LYS A 1 204 ? -18.338 13.284 15.857 1.00 52.50 204 LYS A C 1
ATOM 1602 O O . LYS A 1 204 ? -17.991 12.459 15.018 1.00 52.50 204 LYS A O 1
ATOM 1607 N N . ASN A 1 205 ? -19.506 13.213 16.497 1.00 48.19 205 ASN A N 1
ATOM 1608 C CA . ASN A 1 205 ? -20.551 12.270 16.098 1.00 48.19 205 ASN A CA 1
ATOM 1609 C C . ASN A 1 205 ? -21.131 12.721 14.755 1.00 48.19 205 ASN A C 1
ATOM 1611 O O . ASN A 1 205 ? -21.683 13.820 14.662 1.00 48.19 205 ASN A O 1
ATOM 1615 N N . VAL A 1 206 ? -21.031 11.870 13.737 1.00 50.50 206 VAL A N 1
ATOM 1616 C CA . VAL A 1 206 ? -21.660 12.085 12.428 1.00 50.50 206 VAL A CA 1
ATOM 1617 C C . VAL A 1 206 ? -22.856 11.132 12.320 1.00 50.50 206 VAL A C 1
ATOM 1619 O O . VAL A 1 206 ? -22.735 9.974 12.722 1.00 50.50 206 VAL A O 1
ATOM 1622 N N . PRO A 1 207 ? -24.029 11.579 11.832 1.00 41.38 207 PRO A N 1
ATOM 1623 C CA . PRO A 1 207 ? -25.168 10.687 11.638 1.00 41.38 207 PRO A CA 1
ATOM 1624 C C . PRO A 1 207 ? -24.791 9.509 10.725 1.00 41.38 207 PRO A C 1
ATOM 1626 O O . PRO A 1 207 ? -24.199 9.705 9.665 1.00 41.38 207 PRO A O 1
ATOM 1629 N N . LEU A 1 208 ? -25.133 8.292 11.161 1.00 44.81 208 LEU A N 1
ATOM 1630 C CA . LEU A 1 208 ? -24.853 7.041 10.452 1.00 44.81 208 LEU A CA 1
ATOM 1631 C C . LEU A 1 208 ? -25.448 7.075 9.038 1.00 44.81 208 LEU A C 1
ATOM 1633 O O . LEU A 1 208 ? -26.650 7.285 8.863 1.00 44.81 208 LEU A O 1
ATOM 1637 N N . TYR A 1 209 ? -24.609 6.848 8.027 1.00 45.12 209 TYR A N 1
ATOM 1638 C CA . TYR A 1 209 ? -25.061 6.682 6.650 1.00 45.12 209 TYR A CA 1
ATOM 1639 C C . TYR A 1 209 ? -25.509 5.235 6.437 1.00 45.12 209 TYR A C 1
ATOM 1641 O O . TYR A 1 209 ? -24.698 4.312 6.464 1.00 45.12 209 TYR A O 1
ATOM 1649 N N . HIS A 1 210 ? -26.805 5.034 6.211 1.00 38.66 210 HIS A N 1
ATOM 1650 C CA . HIS A 1 210 ? -27.346 3.746 5.788 1.00 38.66 210 HIS A CA 1
ATOM 1651 C C . HIS A 1 210 ? -27.425 3.724 4.255 1.00 38.66 210 HIS A C 1
ATOM 1653 O O . HIS A 1 210 ? -28.253 4.450 3.696 1.00 38.66 210 HIS A O 1
ATOM 1659 N N . PRO A 1 211 ? -26.589 2.940 3.547 1.00 33.53 211 PRO A N 1
ATOM 1660 C CA . PRO A 1 211 ? -26.767 2.768 2.112 1.00 33.53 211 PRO A CA 1
ATOM 1661 C C . PRO A 1 211 ? -28.117 2.080 1.842 1.00 33.53 211 PRO A C 1
ATOM 1663 O O . PRO A 1 211 ? -28.514 1.197 2.612 1.00 33.53 211 PRO A O 1
ATOM 1666 N N . PRO A 1 212 ? -28.842 2.463 0.776 1.00 34.03 212 PRO A N 1
ATOM 1667 C CA . PRO A 1 212 ? -30.066 1.777 0.394 1.00 34.03 212 PRO A CA 1
ATOM 1668 C C . PRO A 1 212 ? -29.753 0.314 0.069 1.00 34.03 212 PRO A C 1
ATOM 1670 O O . PRO A 1 212 ? -28.835 0.015 -0.694 1.00 34.03 212 PRO A O 1
ATOM 1673 N N . ILE A 1 213 ? -30.517 -0.585 0.687 1.00 43.59 213 ILE A N 1
ATOM 1674 C CA . ILE A 1 213 ? -30.496 -2.016 0.398 1.00 43.59 213 ILE A CA 1
ATOM 1675 C C . ILE A 1 213 ? -31.034 -2.177 -1.030 1.00 43.59 213 ILE A C 1
ATOM 1677 O O . ILE A 1 213 ? -32.200 -1.862 -1.275 1.00 43.59 213 ILE A O 1
ATOM 1681 N N . LEU A 1 214 ? -30.167 -2.593 -1.957 1.00 38.00 214 LEU A N 1
ATOM 1682 C CA . LEU A 1 214 ? -30.544 -3.098 -3.281 1.00 38.00 214 LEU A CA 1
ATOM 1683 C C . LEU A 1 214 ? -30.817 -4.600 -3.195 1.00 38.00 214 LEU A C 1
ATOM 1685 O O . LEU A 1 214 ? -30.009 -5.296 -2.538 1.00 38.00 214 LEU A O 1
#

pLDDT: mean 85.96, std 21.35, range [26.19, 98.44]

Radius of gyration: 19.58 Å; chains: 1; bounding box: 51×29×58 Å